Protein AF-A0A850LTI7-F1 (afdb_monomer_lite)

Foldseek 3Di:
DLVVQALEFDDLLCLDPLNQLCQAPQPCCCVPVVDDDPLGNPNDHNVQWDQDPVHIGGSYLEDEDDDDACLVVLVVVLVVLLVVCVVPVRRAYEYEHCQPSVDLVSLVSCLVSRHAEYAHEPAWDDQVLCCVVPVDGCPRSLCRLLSCVVSPHNYAYEYEDFPPRQFLVGLLVSLLSNVVNPLAHAYEYEWDDQDDPRVVGATDALVRQLSSQVSSVVSNRDHYAYEPCVRHQDDPVSVVVNCVRQNSSNYD

pLDDT: mean 96.3, std 2.88, range [80.88, 98.88]

Radius of gyration: 18.27 Å; chains: 1; bounding box: 39×48×45 Å

Sequence (252 aa):
DYEETVTVWEPRERALMILAADLCHHCGRCVLEGRKGDLCPEKLEPEKIVYGPQGWGPARNIVAFTGGDVTCQADFYVEVSEKIKDQCKKMWVLIETNGFGLTPQNLDRFQSAGVDSYWLDIKAYDPKIYKKLCGTSNETVLAAPAGIVDRGFALEVLSLYIPNWVEVEELEKIAKLVAEVDKNIPFTILAFFPMYKMKDERSPNLMEMLKAYSTVKATGLKTIKLGNMGQFVKTNQDLNILLSVVGKEGIG

Structure (mmCIF, N/CA/C/O backbone):
data_AF-A0A850LTI7-F1
#
_entry.id   AF-A0A850LTI7-F1
#
loop_
_atom_site.group_PDB
_atom_site.id
_atom_site.type_symbol
_atom_site.label_atom_id
_atom_site.label_alt_id
_atom_site.label_comp_id
_atom_site.label_asym_id
_atom_site.label_entity_id
_atom_site.label_seq_id
_atom_site.pdbx_PDB_ins_code
_atom_site.Cartn_x
_atom_site.Cartn_y
_atom_site.Cartn_z
_atom_site.occupancy
_atom_site.B_iso_or_equiv
_atom_site.auth_seq_id
_atom_site.auth_comp_id
_atom_site.auth_asym_id
_atom_site.auth_atom_id
_atom_site.pdbx_PDB_model_num
ATOM 1 N N . ASP A 1 1 ? -3.911 -0.955 27.009 1.00 85.00 1 ASP A N 1
ATOM 2 C CA . ASP A 1 1 ? -2.905 0.090 26.712 1.00 85.00 1 ASP A CA 1
ATOM 3 C C . ASP A 1 1 ? -3.130 0.750 25.355 1.00 85.00 1 ASP A C 1
ATOM 5 O O . ASP A 1 1 ? -3.663 1.847 25.342 1.00 85.00 1 ASP A O 1
ATOM 9 N N . TYR A 1 2 ? -2.806 0.128 24.207 1.00 89.62 2 TYR A N 1
ATOM 10 C CA . TYR A 1 2 ? -2.929 0.825 22.906 1.00 89.62 2 TYR A CA 1
ATOM 11 C C . TYR A 1 2 ? -4.349 1.326 22.598 1.00 89.62 2 TYR A C 1
ATOM 13 O O . TYR A 1 2 ? -4.507 2.466 22.170 1.00 89.62 2 TYR A O 1
ATOM 21 N N . GLU A 1 3 ? -5.379 0.517 22.864 1.00 91.75 3 GLU A N 1
ATOM 22 C CA . GLU A 1 3 ? -6.784 0.897 22.652 1.00 91.75 3 GLU A CA 1
ATOM 23 C C . GLU A 1 3 ? -7.156 2.227 23.330 1.00 91.75 3 GLU A C 1
ATOM 25 O O . GLU A 1 3 ? -7.862 3.042 22.744 1.00 91.75 3 GLU A O 1
ATOM 30 N N . GLU A 1 4 ? -6.627 2.485 24.527 1.00 91.94 4 GLU A N 1
ATOM 31 C CA . GLU A 1 4 ? -6.902 3.703 25.300 1.00 91.94 4 GLU A CA 1
ATOM 32 C C . GLU A 1 4 ? -6.267 4.948 24.667 1.00 91.94 4 GLU A C 1
ATOM 34 O O . GLU A 1 4 ? -6.709 6.070 24.906 1.00 91.94 4 GLU A O 1
ATOM 39 N N . THR A 1 5 ? -5.246 4.751 23.830 1.00 91.88 5 THR A N 1
ATOM 40 C CA . THR A 1 5 ? -4.556 5.823 23.104 1.00 91.88 5 THR A CA 1
ATOM 41 C C . THR A 1 5 ? -5.205 6.151 21.759 1.00 91.88 5 THR A C 1
ATOM 43 O O . THR A 1 5 ? -4.830 7.148 21.144 1.00 91.88 5 THR A O 1
ATOM 46 N N . VAL A 1 6 ? -6.171 5.346 21.288 1.00 95.50 6 VAL A N 1
ATOM 47 C CA . VAL A 1 6 ? -6.817 5.526 19.978 1.00 95.50 6 VAL A CA 1
ATOM 48 C C . VAL A 1 6 ? -7.548 6.866 19.922 1.00 95.50 6 VAL A C 1
ATOM 50 O O . VAL A 1 6 ? -8.524 7.112 20.632 1.00 95.50 6 VAL A O 1
ATOM 53 N N . THR A 1 7 ? -7.117 7.731 19.006 1.00 96.31 7 THR A N 1
ATOM 54 C CA . THR A 1 7 ? -7.720 9.048 18.779 1.00 96.31 7 THR A CA 1
ATOM 55 C C . THR A 1 7 ? -8.731 9.041 17.633 1.00 96.31 7 THR A C 1
ATOM 57 O O . THR A 1 7 ? -9.632 9.893 17.614 1.00 96.31 7 THR A O 1
ATOM 60 N N . VAL A 1 8 ? -8.624 8.075 16.710 1.00 96.56 8 VAL A N 1
ATOM 61 C CA . VAL A 1 8 ? -9.480 7.937 15.525 1.00 96.56 8 VAL A CA 1
ATOM 62 C C . VAL A 1 8 ? -9.961 6.495 15.355 1.00 96.56 8 VAL A C 1
ATOM 64 O O . VAL A 1 8 ? -9.164 5.565 15.270 1.00 96.56 8 VAL A O 1
ATOM 67 N N . TRP A 1 9 ? -11.278 6.330 15.238 1.00 96.12 9 TRP A N 1
ATOM 68 C CA . TRP A 1 9 ? -11.924 5.050 14.958 1.00 96.12 9 TRP A CA 1
ATOM 69 C C . TRP A 1 9 ? -12.406 5.019 13.509 1.00 96.12 9 TRP A C 1
ATOM 71 O O . TRP A 1 9 ? -13.204 5.858 13.097 1.00 96.12 9 TRP A O 1
ATOM 81 N N . GLU A 1 10 ? -11.915 4.052 12.749 1.00 96.06 10 GLU A N 1
ATOM 82 C CA . GLU A 1 10 ? -12.217 3.825 11.340 1.00 96.06 10 GLU A CA 1
ATOM 83 C C . GLU A 1 10 ? -13.088 2.574 11.179 1.00 96.06 10 GLU A C 1
ATOM 85 O O . GLU A 1 10 ? -12.974 1.635 11.978 1.00 96.06 10 GLU A O 1
ATOM 90 N N . PRO A 1 11 ? -13.953 2.521 10.153 1.00 96.19 11 PRO A N 1
ATOM 91 C CA . PRO A 1 11 ? -14.616 1.286 9.761 1.00 96.19 11 PRO A CA 1
ATOM 92 C C . PRO A 1 11 ? -13.612 0.303 9.132 1.00 96.19 11 PRO A C 1
ATOM 94 O O . PRO A 1 11 ? -12.522 0.694 8.706 1.00 96.19 11 PRO A O 1
ATOM 97 N N . ARG A 1 12 ? -13.989 -0.977 9.053 1.00 94.94 12 ARG A N 1
ATOM 98 C CA . ARG A 1 12 ? -13.128 -2.068 8.565 1.00 94.94 12 ARG A CA 1
ATOM 99 C C . ARG A 1 12 ? -12.609 -1.818 7.150 1.00 94.94 12 ARG A C 1
ATOM 101 O O . ARG A 1 12 ? -11.444 -2.055 6.863 1.00 94.94 12 ARG A O 1
ATOM 108 N N . GLU A 1 13 ? -13.449 -1.275 6.276 1.00 93.00 13 GLU A N 1
ATOM 109 C CA . GLU A 1 13 ? -13.125 -0.985 4.874 1.00 93.00 13 GLU A CA 1
ATOM 110 C C . GLU A 1 13 ? -12.037 0.092 4.745 1.00 93.00 13 GLU A C 1
ATOM 112 O O . GLU A 1 13 ? -11.405 0.224 3.699 1.00 93.00 13 GLU A O 1
ATOM 117 N N . ARG A 1 14 ? -11.802 0.861 5.817 1.00 94.94 14 ARG A N 1
ATOM 118 C CA . ARG A 1 14 ? -10.752 1.879 5.902 1.00 94.94 14 ARG A CA 1
ATOM 119 C C . ARG A 1 14 ? -9.519 1.416 6.676 1.00 94.94 14 ARG A C 1
ATOM 121 O O . ARG A 1 14 ? -8.612 2.225 6.888 1.00 94.94 14 ARG A O 1
ATOM 128 N N . ALA A 1 15 ? -9.429 0.134 7.038 1.00 96.19 15 ALA A N 1
ATOM 129 C CA . ALA A 1 15 ? -8.256 -0.475 7.666 1.00 96.19 15 ALA A CA 1
ATOM 130 C C . ALA A 1 15 ? -7.073 -0.656 6.687 1.00 96.19 15 ALA A C 1
ATOM 132 O O . ALA A 1 15 ? -6.437 -1.700 6.655 1.00 96.19 15 ALA A O 1
ATOM 133 N N . LEU A 1 16 ? -6.784 0.361 5.876 1.00 96.56 16 LEU A N 1
ATOM 134 C CA . LEU A 1 16 ? -5.737 0.394 4.855 1.00 96.56 16 LEU A CA 1
ATOM 135 C C . LEU A 1 16 ? -4.749 1.528 5.167 1.00 96.56 16 LEU A C 1
ATOM 137 O O . LEU A 1 16 ? -5.135 2.563 5.735 1.00 96.56 16 LEU A O 1
ATOM 141 N N . MET A 1 17 ? -3.484 1.345 4.792 1.00 93.50 17 MET A N 1
ATOM 142 C CA . MET A 1 17 ? -2.425 2.342 4.932 1.00 93.50 17 MET A CA 1
ATOM 143 C C . MET A 1 17 ? -2.702 3.542 4.026 1.00 93.50 17 MET A C 1
ATOM 145 O O . MET A 1 17 ? -2.720 4.675 4.500 1.00 93.50 17 MET A O 1
ATOM 149 N N . ILE A 1 18 ? -3.023 3.318 2.751 1.00 94.50 18 ILE A N 1
ATOM 150 C CA . ILE A 1 18 ? -3.232 4.372 1.748 1.00 94.50 18 ILE A CA 1
ATOM 151 C C . ILE A 1 18 ? -4.309 5.387 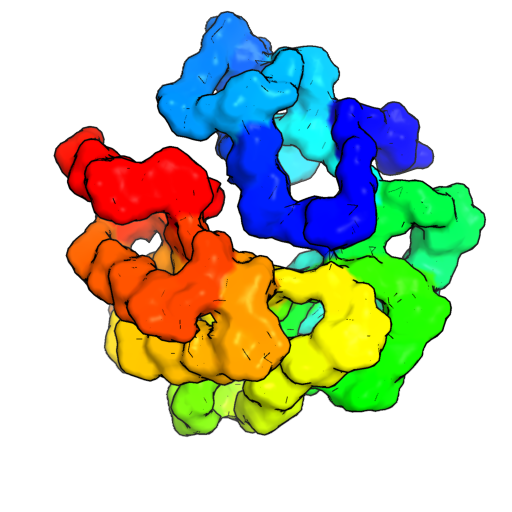2.160 1.00 94.50 18 ILE A C 1
ATOM 153 O O . ILE A 1 18 ? -4.232 6.564 1.803 1.00 94.50 18 ILE A O 1
ATOM 157 N N . LEU A 1 19 ? -5.302 4.950 2.941 1.00 93.25 19 LEU A N 1
ATOM 158 C CA . LEU A 1 19 ? -6.405 5.779 3.432 1.00 93.25 19 LEU A CA 1
ATOM 159 C C . LEU A 1 19 ? -6.055 6.542 4.718 1.00 93.25 19 LEU A C 1
ATOM 161 O O . LEU A 1 19 ? -6.780 7.467 5.086 1.00 93.25 19 LEU A O 1
ATOM 165 N N . ALA A 1 20 ? -4.935 6.220 5.379 1.00 92.31 20 ALA A N 1
ATOM 166 C CA . ALA A 1 20 ? -4.395 7.020 6.482 1.00 92.31 20 ALA A CA 1
ATOM 167 C C . ALA A 1 20 ? -4.044 8.440 6.011 1.00 92.31 20 ALA A C 1
ATOM 169 O O . ALA A 1 20 ? -4.341 9.418 6.702 1.00 92.31 20 ALA A O 1
ATOM 170 N N . ALA A 1 21 ? -3.502 8.550 4.794 1.00 91.62 21 ALA A N 1
ATOM 171 C CA . ALA A 1 21 ? -3.165 9.820 4.161 1.00 91.62 21 ALA A CA 1
ATOM 172 C C . ALA A 1 21 ? -4.397 10.699 3.868 1.00 91.62 21 ALA A C 1
ATOM 174 O O . ALA A 1 21 ? -4.251 11.905 3.700 1.00 91.62 21 ALA A O 1
ATOM 175 N N . ASP A 1 22 ? -5.619 10.147 3.872 1.00 93.38 22 ASP A N 1
ATOM 176 C CA . ASP A 1 22 ? -6.840 10.962 3.781 1.00 93.38 22 ASP A CA 1
ATOM 177 C C . ASP A 1 22 ? -7.066 11.789 5.057 1.00 93.38 22 ASP A C 1
ATOM 179 O O . ASP A 1 22 ? -7.772 12.796 5.027 1.00 93.38 22 ASP A O 1
ATOM 183 N N . LEU A 1 23 ? -6.493 11.358 6.186 1.00 94.62 23 LEU A N 1
ATOM 184 C CA . LEU A 1 23 ? -6.642 12.001 7.489 1.00 94.62 23 LEU A CA 1
ATOM 185 C C . LEU A 1 23 ? -5.453 12.899 7.837 1.00 94.62 23 LEU A C 1
ATOM 187 O O . LEU A 1 23 ? -5.639 14.016 8.324 1.00 94.62 23 LEU A O 1
ATOM 191 N N . CYS A 1 24 ? -4.228 12.406 7.634 1.00 94.56 24 CYS A N 1
ATOM 192 C CA . CYS A 1 24 ? -3.008 13.086 8.052 1.00 94.56 24 CYS A CA 1
ATOM 193 C C . CYS A 1 24 ? -1.797 12.634 7.224 1.00 94.56 24 CYS A C 1
ATOM 195 O O . CYS A 1 24 ? -1.602 11.443 7.026 1.00 94.56 24 CYS A O 1
ATOM 197 N N . HIS A 1 25 ? -0.923 13.570 6.839 1.00 92.75 25 HIS A N 1
ATOM 198 C CA . HIS A 1 25 ? 0.403 13.264 6.267 1.00 92.75 25 HIS A CA 1
ATOM 199 C C . HIS A 1 25 ? 1.536 13.349 7.301 1.00 92.75 25 HIS A C 1
ATOM 201 O O . HIS A 1 25 ? 2.689 13.582 6.952 1.00 92.75 25 HIS A O 1
ATOM 207 N N . HIS A 1 26 ? 1.214 13.235 8.592 1.00 93.69 26 HIS A N 1
ATOM 208 C CA . HIS A 1 26 ? 2.200 13.019 9.655 1.00 93.69 26 HIS A CA 1
ATOM 209 C C . HIS A 1 26 ? 3.283 14.110 9.821 1.00 93.69 26 HIS A C 1
ATOM 211 O O . HIS A 1 26 ? 4.332 13.882 10.417 1.00 93.69 26 HIS A O 1
ATOM 217 N N . CYS A 1 27 ? 3.040 15.337 9.342 1.00 93.56 27 CYS A N 1
ATOM 218 C CA . CYS A 1 27 ? 4.056 16.398 9.357 1.00 93.56 27 CYS A CA 1
ATOM 219 C C . CYS A 1 27 ? 4.280 17.054 10.731 1.00 93.56 27 CYS A C 1
ATOM 221 O O . CYS A 1 27 ? 5.228 17.818 10.890 1.00 93.56 27 CYS A O 1
ATOM 223 N N . GLY A 1 28 ? 3.383 16.841 11.701 1.00 95.44 28 GLY A N 1
ATOM 224 C CA . GLY A 1 28 ? 3.480 17.392 13.061 1.00 95.44 28 GLY A CA 1
ATOM 225 C C . GLY A 1 28 ? 3.316 18.913 13.197 1.00 95.44 28 GLY A C 1
ATOM 226 O O . GLY A 1 28 ? 3.187 19.402 14.315 1.00 95.44 28 GLY A O 1
ATOM 227 N N . ARG A 1 29 ? 3.261 19.678 12.095 1.00 96.50 29 ARG A N 1
ATOM 228 C CA . ARG A 1 29 ? 3.230 21.155 12.127 1.00 96.50 29 ARG A CA 1
ATOM 229 C C . ARG A 1 29 ? 2.066 21.740 12.927 1.00 96.50 29 ARG A C 1
ATOM 231 O O . ARG A 1 29 ? 2.235 22.766 13.574 1.00 96.50 29 ARG A O 1
ATOM 238 N N . CYS A 1 30 ? 0.905 21.086 12.925 1.00 96.25 30 CYS A N 1
ATOM 239 C CA . CYS A 1 30 ? -0.248 21.572 13.686 1.00 96.25 30 CYS A CA 1
ATOM 240 C C . CYS A 1 30 ? -0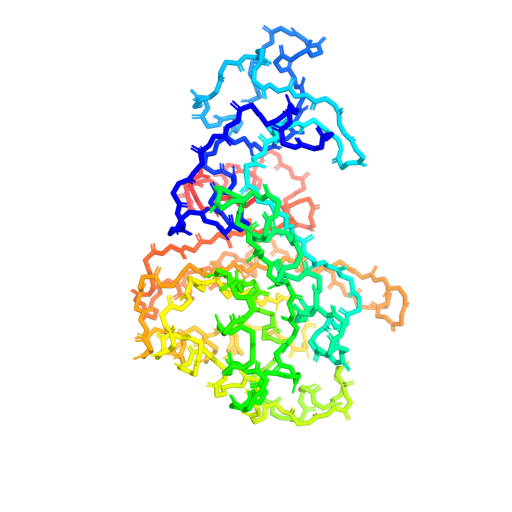.002 21.542 15.200 1.00 96.25 30 CYS A C 1
ATOM 242 O O . CYS A 1 30 ? -0.463 22.439 15.896 1.00 96.25 30 CYS A O 1
ATOM 244 N N . VAL A 1 31 ? 0.775 20.569 15.683 1.00 96.50 31 VAL A N 1
ATOM 245 C CA . VAL A 1 31 ? 1.139 20.431 17.097 1.00 96.50 31 VAL A CA 1
ATOM 246 C C . VAL A 1 31 ? 2.361 21.283 17.437 1.00 96.50 31 VAL A C 1
ATOM 248 O O . VAL A 1 31 ? 2.371 21.970 18.450 1.00 96.50 31 VAL A O 1
ATOM 251 N N . LEU A 1 32 ? 3.392 21.260 16.586 1.00 96.38 32 LEU A N 1
ATOM 252 C CA . LEU A 1 32 ? 4.674 21.919 16.862 1.00 96.38 32 LEU A CA 1
ATOM 253 C C . LEU A 1 32 ? 4.671 23.426 16.577 1.00 96.38 32 LEU A C 1
ATOM 255 O O . LEU A 1 32 ? 5.348 24.185 17.262 1.00 96.38 32 LEU A O 1
ATOM 259 N N . GLU A 1 33 ? 3.949 23.854 15.544 1.00 96.56 33 GLU A N 1
ATOM 260 C CA . GLU A 1 33 ? 3.987 25.225 15.018 1.00 96.56 33 GLU A CA 1
ATOM 261 C C . GLU A 1 33 ? 2.620 25.926 15.100 1.00 96.56 33 GLU A C 1
ATOM 263 O O . GLU A 1 33 ? 2.504 27.087 14.713 1.00 96.56 33 GLU A O 1
ATOM 268 N N . GLY A 1 34 ? 1.565 25.232 15.544 1.00 95.81 34 GLY A N 1
ATOM 269 C CA . GLY A 1 34 ? 0.204 25.778 15.586 1.00 95.81 34 GLY A CA 1
ATOM 270 C C . GLY A 1 34 ? -0.407 26.052 14.205 1.00 95.81 34 GLY A C 1
ATOM 271 O O . GLY A 1 34 ? -1.382 26.795 14.103 1.00 95.81 34 GLY A O 1
ATOM 272 N N . ARG A 1 35 ? 0.150 25.478 13.126 1.00 95.88 35 ARG A N 1
ATOM 273 C CA . ARG A 1 35 ? -0.348 25.655 11.749 1.00 95.88 35 ARG A CA 1
ATOM 274 C C . ARG A 1 35 ? -0.389 24.346 10.968 1.00 95.88 35 ARG A C 1
ATOM 276 O O . ARG A 1 35 ? 0.441 23.461 11.159 1.00 95.88 35 ARG A O 1
ATOM 283 N N . LYS A 1 36 ? -1.331 24.221 10.035 1.00 94.38 36 LYS A N 1
ATOM 284 C CA . LYS A 1 36 ? -1.420 23.055 9.143 1.00 94.38 36 LYS A CA 1
ATOM 285 C C . LYS A 1 36 ? -0.331 23.128 8.060 1.00 94.38 36 LYS A C 1
ATOM 287 O O . LYS A 1 36 ? 0.082 24.210 7.647 1.00 94.38 36 LYS A O 1
ATOM 292 N N . GLY A 1 37 ? 0.189 21.971 7.647 1.00 92.50 37 GLY A N 1
ATOM 293 C CA . GLY A 1 37 ? 1.132 21.884 6.525 1.00 92.50 37 GLY A CA 1
ATOM 294 C C . GLY A 1 37 ? 0.434 22.072 5.176 1.00 92.50 37 GLY A C 1
ATOM 295 O O . GLY A 1 37 ? -0.764 21.845 5.072 1.00 92.50 37 GLY A O 1
ATOM 296 N N . ASP A 1 38 ? 1.188 22.409 4.131 1.00 90.88 38 ASP A N 1
ATOM 297 C CA . ASP A 1 38 ? 0.632 22.801 2.819 1.00 90.88 38 ASP A CA 1
ATOM 298 C C . ASP A 1 38 ? -0.153 21.672 2.112 1.00 90.88 38 ASP A C 1
ATOM 300 O O . ASP A 1 38 ? -1.081 21.908 1.327 1.00 90.88 38 ASP A O 1
ATOM 304 N N . LEU A 1 39 ? 0.210 20.425 2.425 1.00 91.62 39 LEU A N 1
ATOM 305 C CA . LEU A 1 39 ? -0.460 19.215 1.948 1.00 91.62 39 LEU A CA 1
ATOM 306 C C . LEU A 1 39 ? -1.459 18.638 2.957 1.00 91.62 39 LEU A C 1
ATOM 308 O O . LEU A 1 39 ? -2.066 17.622 2.664 1.00 91.62 39 LEU A O 1
ATOM 312 N N . CYS A 1 40 ? -1.642 19.244 4.136 1.00 94.00 40 CYS A N 1
ATOM 313 C CA . CYS A 1 40 ? -2.528 18.700 5.166 1.00 94.00 40 CYS A CA 1
ATOM 314 C C . CYS A 1 40 ? -3.941 18.439 4.602 1.00 94.00 40 CYS A C 1
ATOM 316 O O . CYS A 1 40 ? -4.506 19.344 3.990 1.00 94.00 40 CYS A O 1
ATOM 318 N N . PRO A 1 41 ? -4.549 17.261 4.848 1.00 93.94 41 PRO A N 1
ATOM 319 C CA . PRO A 1 41 ? -5.920 16.976 4.406 1.00 93.94 41 PRO A CA 1
ATOM 320 C C . PRO A 1 41 ? -6.992 17.768 5.167 1.00 93.94 41 PRO A C 1
ATOM 322 O O . PRO A 1 41 ? -8.168 17.741 4.806 1.00 93.94 41 PRO A O 1
ATOM 325 N N . GLU A 1 42 ? -6.589 18.421 6.261 1.00 94.50 42 GLU A N 1
ATOM 326 C CA . GLU A 1 42 ? -7.431 19.230 7.144 1.00 94.50 42 GLU A CA 1
ATOM 327 C C . GLU A 1 42 ? -8.633 18.480 7.740 1.00 94.50 42 GLU A C 1
ATOM 329 O O . GLU A 1 42 ? -9.632 19.099 8.094 1.00 94.50 42 GLU A O 1
ATOM 334 N N . LYS A 1 43 ? -8.537 17.151 7.880 1.00 95.81 43 LYS A N 1
ATOM 335 C CA . LYS A 1 43 ? -9.620 16.301 8.406 1.00 95.81 43 LYS A CA 1
ATOM 336 C C . LYS A 1 43 ? -9.624 16.127 9.918 1.00 95.81 43 LYS A C 1
ATOM 338 O O . LYS A 1 43 ? -10.635 15.702 10.467 1.00 95.81 43 LYS A O 1
ATOM 343 N N . LEU A 1 44 ? -8.499 16.395 10.571 1.00 96.12 44 LEU A N 1
ATOM 344 C CA . LEU A 1 44 ? -8.318 16.177 11.999 1.00 96.12 44 LEU A CA 1
ATOM 345 C C . LEU A 1 44 ? -7.947 17.478 12.703 1.00 96.12 44 LEU A C 1
ATOM 347 O O . LEU A 1 44 ? -7.169 18.280 12.177 1.00 96.12 44 LEU A O 1
ATOM 351 N N . GLU A 1 45 ? -8.475 17.630 13.913 1.00 95.19 45 GLU A N 1
ATOM 352 C CA . GLU A 1 45 ? -8.044 18.663 14.851 1.00 95.19 45 GLU A CA 1
ATOM 353 C C . GLU A 1 45 ? -6.702 18.281 15.504 1.00 95.19 45 GLU A C 1
ATOM 355 O O . GLU A 1 45 ? -6.414 17.082 15.639 1.00 95.19 45 GLU A O 1
ATOM 360 N N . PRO A 1 46 ? -5.862 19.257 15.906 1.00 95.38 46 PRO A N 1
ATOM 361 C CA . PRO A 1 46 ? -4.535 18.993 16.470 1.00 95.38 46 PRO A CA 1
ATOM 362 C C . PRO A 1 46 ? -4.539 18.043 17.676 1.00 95.38 46 PRO A C 1
ATOM 364 O O . PRO A 1 46 ? -3.609 17.258 17.829 1.00 95.38 46 PRO A O 1
ATOM 367 N N . GLU A 1 47 ? -5.597 18.034 18.490 1.00 95.06 47 GLU A N 1
ATOM 368 C CA . GLU A 1 47 ? -5.739 17.171 19.674 1.00 95.06 47 GLU A CA 1
ATOM 369 C C . GLU A 1 47 ? -5.862 15.684 19.316 1.00 95.06 47 GLU A C 1
ATOM 371 O O . GLU A 1 47 ? -5.669 14.812 20.162 1.00 95.06 47 GLU A O 1
ATOM 376 N N . LYS A 1 48 ? -6.192 15.368 18.058 1.00 96.38 48 LYS A N 1
ATOM 377 C CA . LYS A 1 48 ? -6.201 13.990 17.553 1.00 96.38 48 LYS A CA 1
ATOM 378 C C . LYS A 1 48 ? -4.806 13.488 17.194 1.00 96.38 48 LYS A C 1
ATOM 380 O O . LYS A 1 48 ? -4.665 12.292 16.945 1.00 96.38 48 LYS A O 1
ATOM 385 N N . ILE A 1 49 ? -3.807 14.366 17.144 1.00 96.56 49 ILE A N 1
ATOM 386 C CA . ILE A 1 49 ? -2.445 14.058 16.717 1.00 96.56 49 ILE A CA 1
ATOM 387 C C . ILE A 1 49 ? -1.572 13.803 17.947 1.00 96.56 49 ILE A C 1
ATOM 389 O O . ILE A 1 49 ? -1.389 14.672 18.793 1.00 96.56 49 ILE A O 1
ATOM 393 N N . VAL A 1 50 ? -0.999 12.607 18.022 1.00 94.88 50 VAL A N 1
ATOM 394 C CA . VAL A 1 50 ? -0.112 12.168 19.102 1.00 94.88 50 VAL A CA 1
ATOM 395 C C . VAL A 1 50 ? 1.296 11.921 18.566 1.00 94.88 50 VAL A C 1
ATOM 397 O O . VAL A 1 50 ? 1.489 11.714 17.365 1.00 94.88 50 VAL A O 1
ATOM 400 N N . TYR A 1 51 ? 2.289 11.954 19.455 1.00 94.00 51 TYR A N 1
ATOM 401 C CA . TYR A 1 51 ? 3.647 11.518 19.137 1.00 94.00 51 TYR A CA 1
ATOM 402 C C . TYR A 1 51 ? 3.806 10.043 19.494 1.00 94.00 51 TYR A C 1
ATOM 404 O O . TYR A 1 51 ? 3.552 9.648 20.632 1.00 94.00 51 TYR A O 1
ATOM 412 N N . GLY A 1 52 ? 4.241 9.237 18.532 1.00 88.69 52 GLY A N 1
ATOM 413 C CA . GLY A 1 52 ? 4.523 7.821 18.726 1.00 88.69 52 GLY A CA 1
ATOM 414 C C . GLY A 1 52 ? 5.868 7.405 18.130 1.00 88.69 52 GLY A C 1
ATOM 415 O O . GLY A 1 52 ? 6.613 8.241 17.614 1.00 88.69 52 GLY A O 1
ATOM 416 N N . PRO A 1 53 ? 6.182 6.098 18.142 1.00 85.38 53 PRO A N 1
ATOM 417 C CA . PRO A 1 53 ? 7.443 5.571 17.612 1.00 85.38 53 PRO A CA 1
ATOM 418 C C . PRO A 1 53 ? 7.701 5.909 16.135 1.00 85.38 53 PRO A C 1
ATOM 420 O O . PRO A 1 53 ? 8.851 5.977 15.716 1.00 85.38 53 PRO A O 1
ATOM 423 N N . GLN A 1 54 ? 6.638 6.125 15.354 1.00 80.88 54 GLN A N 1
ATOM 424 C CA . GLN A 1 54 ? 6.704 6.462 13.926 1.00 80.88 54 GLN A CA 1
ATOM 425 C C . GLN A 1 54 ? 6.571 7.974 13.649 1.00 80.88 54 GLN A C 1
ATOM 427 O O . GLN A 1 54 ? 6.481 8.384 12.495 1.00 80.88 54 GLN A O 1
ATOM 432 N N . GLY A 1 55 ? 6.565 8.815 14.690 1.00 92.06 55 GLY A N 1
ATOM 433 C CA . GLY A 1 55 ? 6.418 10.267 14.581 1.00 92.06 55 GLY A CA 1
ATOM 434 C C . GLY A 1 55 ? 5.016 10.767 14.935 1.00 92.06 55 GLY A C 1
ATOM 435 O O . GLY A 1 55 ? 4.324 10.182 15.768 1.00 92.06 55 GLY A O 1
ATOM 436 N N . TRP A 1 56 ? 4.617 11.892 14.337 1.00 95.25 56 TRP A N 1
ATOM 437 C CA . TRP A 1 56 ? 3.344 12.561 14.617 1.00 95.25 56 TRP A CA 1
ATOM 438 C C . TRP A 1 56 ? 2.206 11.980 13.786 1.00 95.25 56 TRP A C 1
ATOM 440 O O . TRP A 1 56 ? 2.346 11.830 12.579 1.00 95.25 56 TRP A O 1
ATOM 450 N N . GLY A 1 57 ? 1.045 11.729 14.380 1.00 95.56 57 GLY A N 1
ATOM 451 C CA . GLY A 1 57 ? -0.145 11.309 13.638 1.00 95.56 57 GLY A CA 1
ATOM 452 C C . GLY A 1 57 ? -1.305 10.924 14.544 1.00 95.56 57 GLY A C 1
ATOM 453 O O . GLY A 1 57 ? -1.142 10.905 15.762 1.00 95.56 57 GLY A O 1
ATOM 454 N N . PRO A 1 58 ? -2.483 10.611 13.985 1.00 95.25 58 PRO A N 1
ATOM 455 C CA . PRO A 1 58 ? -3.535 9.982 14.767 1.00 95.25 58 PRO A CA 1
ATOM 456 C C . PRO A 1 58 ? -3.140 8.564 15.183 1.00 95.25 58 PRO A C 1
ATOM 458 O O . PRO A 1 58 ? -2.534 7.826 14.406 1.00 95.25 58 PRO A O 1
ATOM 461 N N . ALA A 1 59 ? -3.563 8.152 16.376 1.00 94.31 59 ALA A N 1
ATOM 462 C CA . ALA A 1 59 ? -3.601 6.744 16.743 1.00 94.31 59 ALA A CA 1
ATOM 463 C C . ALA A 1 59 ? -4.925 6.161 16.228 1.00 94.31 59 ALA A C 1
ATOM 465 O O . ALA A 1 59 ? -6.000 6.520 16.714 1.00 94.31 59 ALA A O 1
ATOM 466 N N . ARG A 1 60 ? -4.852 5.321 15.193 1.00 95.31 60 ARG A N 1
ATOM 467 C CA . ARG A 1 60 ? -6.023 4.675 14.580 1.00 95.31 60 ARG A CA 1
ATOM 468 C C . ARG A 1 60 ? -6.313 3.348 15.285 1.00 95.31 60 ARG A C 1
ATOM 470 O O . ARG A 1 60 ? -5.405 2.726 15.820 1.00 95.31 60 ARG A O 1
ATOM 477 N N . ASN A 1 61 ? -7.547 2.863 15.231 1.00 96.62 61 ASN A N 1
ATOM 478 C CA . ASN A 1 61 ? -7.918 1.516 15.690 1.00 96.62 61 ASN A CA 1
ATOM 479 C C . ASN A 1 61 ? -7.439 0.401 14.734 1.00 96.62 61 ASN A C 1
ATOM 481 O O . ASN A 1 61 ? -8.218 -0.469 14.347 1.00 96.62 61 ASN A O 1
ATOM 485 N N . ILE A 1 62 ? -6.174 0.444 14.314 1.00 96.44 62 ILE A N 1
ATOM 486 C CA . ILE A 1 62 ? -5.571 -0.516 13.389 1.00 96.44 62 ILE A CA 1
ATOM 487 C C . ILE A 1 62 ? -4.199 -0.911 13.934 1.00 96.44 62 ILE A C 1
ATOM 489 O O . ILE A 1 62 ? -3.327 -0.060 14.106 1.00 96.44 62 ILE A O 1
ATOM 493 N N . VAL A 1 63 ? -3.993 -2.204 14.159 1.00 95.81 63 VAL A N 1
ATOM 494 C CA . VAL A 1 63 ? -2.682 -2.793 14.438 1.00 95.81 63 VAL A CA 1
ATOM 495 C C . VAL A 1 63 ? -2.141 -3.349 13.128 1.00 95.81 63 VAL A C 1
ATOM 497 O O . VAL A 1 63 ? -2.703 -4.288 12.567 1.00 95.81 63 VAL A O 1
ATOM 500 N N . ALA A 1 64 ? -1.065 -2.744 12.631 1.00 95.81 64 ALA A N 1
ATOM 501 C CA . ALA A 1 64 ? -0.404 -3.171 11.406 1.00 95.81 64 ALA A CA 1
ATOM 502 C C . ALA A 1 64 ? 0.851 -3.993 11.724 1.00 95.81 64 ALA A C 1
ATOM 504 O O . ALA A 1 64 ? 1.707 -3.548 12.491 1.00 95.81 64 ALA A O 1
ATOM 505 N N . PHE A 1 65 ? 0.974 -5.165 11.106 1.00 96.81 65 PHE A N 1
ATOM 506 C CA . PHE A 1 65 ? 2.187 -5.977 11.147 1.00 96.81 65 PHE A CA 1
ATOM 507 C C . PHE A 1 65 ? 3.008 -5.752 9.881 1.00 96.81 65 PHE A C 1
ATOM 509 O O . PHE A 1 65 ? 2.524 -5.994 8.777 1.00 96.81 65 PHE A O 1
ATOM 516 N N . THR A 1 66 ? 4.243 -5.290 10.070 1.00 93.25 66 THR A N 1
ATOM 517 C CA . THR A 1 66 ? 5.193 -4.928 9.010 1.00 93.25 66 THR A CA 1
ATOM 518 C C . THR A 1 66 ? 6.581 -5.494 9.315 1.00 93.25 66 THR A C 1
ATOM 520 O O . THR A 1 66 ? 6.885 -5.856 10.456 1.00 93.25 66 THR A O 1
ATOM 523 N N . GLY A 1 67 ? 7.446 -5.541 8.299 1.00 84.88 67 GLY A N 1
ATOM 524 C CA . GLY A 1 67 ? 8.834 -5.999 8.422 1.00 84.88 67 GLY A CA 1
ATOM 525 C C . GLY A 1 67 ? 9.044 -7.474 8.065 1.00 84.88 67 GLY A C 1
ATOM 526 O O . GLY A 1 67 ? 8.216 -8.334 8.353 1.00 84.88 67 GLY A O 1
ATOM 527 N N . GLY A 1 68 ? 10.175 -7.776 7.412 1.00 86.38 68 GLY A N 1
ATOM 528 C CA . GLY A 1 68 ? 10.354 -9.078 6.755 1.00 86.38 68 GLY A CA 1
ATOM 529 C C . GLY A 1 68 ? 9.171 -9.401 5.832 1.00 86.38 68 GLY A C 1
ATOM 530 O O . GLY A 1 68 ? 8.504 -8.492 5.351 1.00 86.38 68 GLY A O 1
ATOM 531 N N . ASP A 1 69 ? 8.892 -10.685 5.597 1.00 92.44 69 ASP A N 1
ATOM 532 C CA . ASP A 1 69 ? 7.534 -11.074 5.208 1.00 92.44 69 ASP A CA 1
ATOM 533 C C . ASP A 1 69 ? 6.876 -11.833 6.355 1.00 92.44 69 ASP A C 1
ATOM 535 O O . ASP A 1 69 ? 7.251 -12.967 6.669 1.00 92.44 69 ASP A O 1
ATOM 539 N N . VAL A 1 70 ? 5.892 -11.185 6.972 1.00 93.06 70 VAL A N 1
ATOM 540 C CA . VAL A 1 70 ? 5.172 -11.688 8.143 1.00 93.06 70 VAL A CA 1
ATOM 541 C C . VAL A 1 70 ? 4.378 -12.960 7.835 1.00 93.06 70 VAL A C 1
ATOM 543 O O . VAL A 1 70 ? 4.266 -13.852 8.674 1.00 93.06 70 VAL A O 1
ATOM 546 N N . THR A 1 71 ? 3.896 -13.124 6.601 1.00 94.44 71 THR A N 1
ATOM 547 C CA . THR A 1 71 ? 3.069 -14.278 6.212 1.00 94.44 71 THR A CA 1
ATOM 548 C C . THR A 1 71 ? 3.872 -15.572 6.100 1.00 94.44 71 THR A C 1
ATOM 550 O O . THR A 1 71 ? 3.297 -16.659 6.140 1.00 94.44 71 THR A O 1
ATOM 553 N N . CYS A 1 72 ? 5.207 -15.487 6.066 1.00 92.88 72 CYS A N 1
ATOM 554 C CA . CYS A 1 72 ? 6.093 -16.645 6.199 1.00 92.88 72 CYS A CA 1
ATOM 555 C C . CYS A 1 72 ? 6.102 -17.247 7.619 1.00 92.88 72 CYS A C 1
ATOM 557 O O . CYS A 1 72 ? 6.658 -18.325 7.814 1.00 92.88 72 CYS A O 1
ATOM 559 N N . GLN A 1 73 ? 5.508 -16.570 8.607 1.00 95.81 73 GLN A N 1
ATOM 560 C CA . GLN A 1 73 ? 5.319 -17.041 9.985 1.00 95.81 73 GLN A CA 1
ATOM 561 C C . GLN A 1 73 ? 3.823 -17.064 10.339 1.00 95.81 73 GLN A C 1
ATOM 563 O O . GLN A 1 73 ? 3.406 -16.552 11.377 1.00 95.81 73 GLN A O 1
ATOM 568 N N . ALA A 1 74 ? 2.999 -17.634 9.452 1.00 96.44 74 ALA A N 1
ATOM 569 C CA . ALA A 1 74 ? 1.539 -17.599 9.562 1.00 96.44 74 ALA A CA 1
ATOM 570 C C . ALA A 1 74 ? 1.003 -18.044 10.934 1.00 96.44 74 ALA A C 1
ATOM 572 O O . ALA A 1 74 ? 0.111 -17.387 11.459 1.00 96.44 74 ALA A O 1
ATOM 573 N N . ASP A 1 75 ? 1.569 -19.092 11.541 1.00 97.75 75 ASP A N 1
ATOM 574 C CA . ASP A 1 75 ? 1.137 -19.604 12.852 1.00 97.75 75 ASP A CA 1
ATOM 575 C C . ASP A 1 75 ? 1.168 -18.522 13.940 1.00 97.75 75 ASP A C 1
ATOM 577 O O . ASP A 1 75 ? 0.198 -18.352 14.675 1.00 97.75 75 ASP A O 1
ATOM 581 N N . PHE A 1 76 ? 2.253 -17.745 13.988 1.00 97.56 76 PHE A N 1
ATOM 582 C CA . PHE A 1 76 ? 2.416 -16.665 14.955 1.00 97.56 76 PHE A CA 1
ATOM 583 C C . PHE A 1 76 ? 1.382 -15.557 14.735 1.00 97.56 76 PHE A C 1
ATOM 585 O O . PHE A 1 76 ? 0.714 -15.132 15.674 1.00 97.56 76 PHE A O 1
ATOM 592 N N . TYR A 1 77 ? 1.217 -15.096 13.493 1.00 97.81 77 TYR A N 1
ATOM 593 C CA . TYR A 1 77 ? 0.307 -13.984 13.202 1.00 97.81 77 TYR A CA 1
ATOM 594 C C . TYR A 1 77 ? -1.171 -14.382 13.269 1.00 97.81 77 TYR A C 1
ATOM 596 O O . TYR A 1 77 ? -2.003 -13.528 13.569 1.00 97.81 77 TYR A O 1
ATOM 604 N N . VAL A 1 78 ? -1.503 -15.660 13.065 1.00 98.50 78 VAL A N 1
ATOM 605 C CA . VAL A 1 78 ? -2.830 -16.222 13.365 1.00 98.50 78 VAL A CA 1
ATOM 606 C C . VAL A 1 78 ? -3.117 -16.103 14.861 1.00 98.50 78 VAL A C 1
ATOM 608 O O . VAL A 1 78 ? -4.068 -15.424 15.236 1.00 98.50 78 VAL A O 1
ATOM 611 N N . GLU A 1 79 ? -2.249 -16.657 15.714 1.00 98.50 79 GLU A N 1
ATOM 612 C CA . GLU A 1 79 ? -2.446 -16.624 17.169 1.00 98.50 79 GLU A CA 1
ATOM 613 C C . GLU A 1 79 ? -2.497 -15.181 17.709 1.00 98.50 79 GLU A C 1
ATOM 615 O O . GLU A 1 79 ? -3.304 -14.850 18.581 1.00 98.50 79 GLU A O 1
ATOM 620 N N . VAL A 1 80 ? -1.646 -14.292 17.194 1.00 97.62 80 VAL A N 1
ATOM 621 C CA . VAL A 1 80 ? -1.645 -12.882 17.604 1.00 97.62 80 VAL A CA 1
ATOM 622 C C . VAL A 1 80 ? -2.938 -12.178 17.190 1.00 97.62 80 VAL A C 1
ATOM 624 O O . VAL A 1 80 ? -3.486 -11.413 17.985 1.00 97.62 80 VAL A O 1
ATOM 627 N N . SER A 1 81 ? -3.446 -12.437 15.982 1.00 98.06 81 SER A N 1
ATOM 628 C CA . SER A 1 81 ? -4.697 -11.832 15.506 1.00 98.06 81 SER A CA 1
ATOM 629 C C . SER A 1 81 ? -5.884 -12.268 16.364 1.00 98.06 81 SER A C 1
ATOM 631 O O . SER A 1 81 ? -6.650 -11.412 16.808 1.00 98.06 81 SER A O 1
ATOM 633 N N . GLU A 1 82 ? -5.971 -13.559 16.702 1.00 98.38 82 GLU A N 1
ATOM 634 C CA . GLU A 1 82 ? -6.999 -14.097 17.604 1.00 98.38 82 GLU A CA 1
ATOM 635 C C . GLU A 1 82 ? -6.966 -13.386 18.961 1.00 98.38 82 GLU A C 1
ATOM 637 O O . GLU A 1 82 ? -7.979 -12.849 19.411 1.00 98.38 82 GLU A O 1
ATOM 642 N N . LYS A 1 83 ? -5.779 -13.269 19.573 1.00 97.94 83 LYS A N 1
ATOM 643 C CA . LYS A 1 83 ? -5.629 -12.570 20.859 1.00 97.94 83 LYS A CA 1
ATOM 644 C C . LYS A 1 83 ? -6.023 -11.098 20.776 1.00 97.94 83 LYS A C 1
ATOM 646 O O . LYS A 1 83 ? -6.626 -10.586 21.716 1.00 97.94 83 LYS A O 1
ATOM 651 N N . ILE A 1 84 ? -5.705 -10.399 19.683 1.00 97.25 84 ILE A N 1
ATOM 652 C CA . ILE A 1 84 ? -6.135 -9.004 19.496 1.00 97.25 84 ILE A CA 1
ATOM 653 C C . ILE A 1 84 ? -7.663 -8.924 19.465 1.00 97.25 84 ILE A C 1
ATOM 655 O O . ILE A 1 84 ? -8.242 -8.072 20.142 1.00 97.25 84 ILE A O 1
ATOM 659 N N . LYS A 1 85 ? -8.323 -9.818 18.722 1.00 96.69 85 LYS A N 1
ATOM 660 C CA . LYS A 1 85 ? -9.786 -9.835 18.593 1.00 96.69 85 LYS A CA 1
ATOM 661 C C . LYS A 1 85 ? -10.504 -10.239 19.876 1.00 96.69 85 LYS A C 1
ATOM 663 O O . LYS A 1 85 ? -11.568 -9.682 20.156 1.00 96.69 85 LYS A O 1
ATOM 668 N N . ASP A 1 86 ? -9.913 -11.134 20.661 1.00 96.44 86 ASP A N 1
ATOM 669 C CA . ASP A 1 86 ? -10.412 -11.514 21.984 1.00 96.44 86 ASP A CA 1
ATOM 670 C C . ASP A 1 86 ? -10.375 -10.341 22.969 1.00 96.44 86 ASP A C 1
ATOM 672 O O . ASP A 1 86 ? -11.294 -10.183 23.774 1.00 96.44 86 ASP A O 1
ATOM 676 N N . GLN A 1 87 ? -9.342 -9.495 22.890 1.00 95.06 87 GLN A N 1
ATOM 677 C CA . GLN A 1 87 ? -9.212 -8.312 23.746 1.00 95.06 87 GLN A CA 1
ATOM 678 C C . GLN A 1 87 ? -10.091 -7.147 23.268 1.00 95.06 87 GLN A C 1
ATOM 680 O O . GLN A 1 87 ? -10.799 -6.545 24.072 1.00 95.06 87 GLN A O 1
ATOM 685 N N . CYS A 1 88 ? -10.083 -6.828 21.968 1.00 93.62 88 CYS A N 1
ATOM 686 C CA . CYS A 1 88 ? -10.852 -5.715 21.414 1.00 93.62 88 CYS A CA 1
ATOM 687 C C . CYS A 1 88 ? -11.374 -6.008 20.001 1.00 93.62 88 CYS A C 1
ATOM 689 O O . CYS A 1 88 ? -10.667 -5.903 18.998 1.00 93.62 88 CYS A O 1
ATOM 691 N N . LYS A 1 89 ? -12.687 -6.246 19.896 1.00 90.12 89 LYS A N 1
ATOM 692 C CA . LYS A 1 89 ? -13.367 -6.497 18.610 1.00 90.12 89 LYS A CA 1
ATOM 693 C C . LYS A 1 89 ? -13.376 -5.304 17.652 1.00 90.12 89 LYS A C 1
ATOM 695 O O . LYS A 1 89 ? -13.661 -5.482 16.473 1.00 90.12 89 LYS A O 1
ATOM 700 N N . LYS A 1 90 ? -13.123 -4.092 18.153 1.00 94.19 90 LYS A N 1
ATOM 701 C CA . LYS A 1 90 ? -13.106 -2.859 17.351 1.00 94.19 90 LYS A CA 1
ATOM 702 C C . LYS A 1 90 ? -11.713 -2.518 16.810 1.00 94.19 90 LYS A C 1
ATOM 704 O O . LYS A 1 90 ? -11.582 -1.532 16.087 1.00 94.19 90 LYS A O 1
ATOM 709 N N . MET A 1 91 ? -10.690 -3.291 17.178 1.00 97.19 91 MET A N 1
ATOM 710 C CA . MET A 1 91 ? -9.345 -3.152 16.638 1.00 97.19 91 MET A CA 1
ATOM 711 C C . MET A 1 91 ? -9.242 -3.926 15.328 1.00 97.19 91 MET A C 1
ATOM 713 O O . MET A 1 91 ? -9.591 -5.108 15.283 1.00 97.19 91 MET A O 1
ATOM 717 N N . TRP A 1 92 ? -8.764 -3.278 14.272 1.00 98.25 92 TRP A N 1
ATOM 718 C CA . TRP A 1 92 ? -8.516 -3.927 12.989 1.00 98.25 92 TRP A CA 1
ATOM 719 C C . TRP A 1 92 ? -7.083 -4.436 12.894 1.00 98.25 92 TRP A C 1
ATOM 721 O O . TRP A 1 92 ? -6.166 -3.808 13.418 1.00 98.25 92 TRP A O 1
ATOM 731 N N . VAL A 1 93 ? -6.889 -5.566 12.224 1.00 98.38 93 VAL A N 1
ATOM 732 C CA . VAL A 1 93 ? -5.576 -6.162 11.979 1.00 98.38 93 VAL A CA 1
ATOM 733 C C . VAL A 1 93 ? -5.243 -6.042 10.496 1.00 98.38 93 VAL A C 1
ATOM 735 O O . VAL A 1 93 ? -5.934 -6.615 9.652 1.00 98.38 93 VAL A O 1
ATOM 738 N N . LEU A 1 94 ? -4.169 -5.306 10.208 1.00 98.44 94 LEU A N 1
ATOM 739 C CA . LEU A 1 94 ? -3.607 -5.116 8.873 1.00 98.44 94 LEU A CA 1
ATOM 740 C C . LEU A 1 94 ? -2.297 -5.900 8.753 1.00 98.44 94 LEU A C 1
ATOM 742 O O . LEU A 1 94 ? -1.413 -5.779 9.603 1.00 98.44 94 LEU A O 1
ATOM 746 N N . ILE A 1 95 ? -2.147 -6.667 7.676 1.00 98.44 95 ILE A N 1
ATOM 747 C CA . ILE A 1 95 ? -0.906 -7.374 7.348 1.00 98.44 95 ILE A CA 1
ATOM 748 C C . ILE A 1 95 ? -0.249 -6.732 6.121 1.00 98.44 95 ILE A C 1
ATOM 750 O O . ILE A 1 95 ? -0.818 -6.753 5.032 1.00 98.44 95 ILE A O 1
ATOM 754 N N . GLU A 1 96 ? 0.967 -6.206 6.280 1.00 98.06 96 GLU A N 1
ATOM 755 C CA . GLU A 1 96 ? 1.843 -5.868 5.153 1.00 98.06 96 GLU A CA 1
ATOM 756 C C . GLU A 1 96 ? 2.637 -7.108 4.730 1.00 98.06 96 GLU A C 1
ATOM 758 O O . GLU A 1 96 ? 3.244 -7.791 5.556 1.00 98.06 96 GLU A O 1
ATOM 763 N N . THR A 1 97 ? 2.638 -7.427 3.437 1.00 97.69 97 THR A N 1
ATOM 764 C CA . THR A 1 97 ? 3.282 -8.643 2.925 1.00 97.69 97 THR A CA 1
ATOM 765 C C . THR A 1 97 ? 3.654 -8.512 1.454 1.00 97.69 97 THR A C 1
ATOM 767 O O . THR A 1 97 ? 2.997 -7.804 0.699 1.00 97.69 97 THR A O 1
ATOM 770 N N . ASN A 1 98 ? 4.681 -9.241 1.016 1.00 95.75 98 ASN A N 1
ATOM 771 C CA . ASN A 1 98 ? 4.990 -9.444 -0.399 1.00 95.75 98 ASN A CA 1
ATOM 772 C C . ASN A 1 98 ? 4.129 -10.541 -1.059 1.00 95.75 98 ASN A C 1
ATOM 774 O O . ASN A 1 98 ? 4.283 -10.805 -2.250 1.00 95.75 98 ASN A O 1
ATOM 778 N N . GLY A 1 99 ? 3.250 -11.196 -0.292 1.00 96.00 99 GLY A N 1
ATOM 779 C CA . GLY A 1 99 ? 2.260 -12.159 -0.766 1.00 96.00 99 GLY A CA 1
ATOM 780 C C . GLY A 1 99 ? 2.739 -13.605 -0.868 1.00 96.00 99 GLY A C 1
ATOM 781 O O . GLY A 1 99 ? 1.919 -14.487 -1.115 1.00 96.00 99 GLY A O 1
ATOM 782 N N . PHE A 1 100 ? 4.032 -13.895 -0.680 1.00 95.50 100 PHE A N 1
ATOM 783 C CA . PHE A 1 100 ? 4.563 -15.244 -0.904 1.00 95.50 100 PHE A CA 1
ATOM 784 C C . PHE A 1 100 ? 3.939 -16.296 0.028 1.00 95.50 100 PHE A C 1
ATOM 786 O O . PHE A 1 100 ? 3.652 -17.413 -0.405 1.00 95.50 100 PHE A O 1
ATOM 793 N N . GLY A 1 101 ? 3.691 -15.938 1.292 1.00 95.94 101 GLY A N 1
ATOM 794 C CA . GLY A 1 101 ? 3.065 -16.814 2.285 1.00 95.94 101 GLY A CA 1
ATOM 795 C C . GLY A 1 101 ? 1.535 -16.867 2.220 1.00 95.94 101 GLY A C 1
ATOM 796 O O . GLY A 1 101 ? 0.930 -17.592 3.011 1.00 95.94 101 GLY A O 1
ATOM 797 N N . LEU A 1 102 ? 0.889 -16.149 1.294 1.00 96.75 102 LEU A N 1
ATOM 798 C CA . LEU A 1 102 ? -0.573 -16.106 1.150 1.00 96.75 102 LEU A CA 1
ATOM 799 C C . LEU A 1 102 ? -1.118 -17.277 0.323 1.00 96.75 102 LEU A C 1
ATOM 801 O O . LEU A 1 102 ? -1.846 -17.105 -0.653 1.00 96.75 102 LEU A O 1
ATOM 805 N N . THR A 1 103 ? -0.773 -18.499 0.723 1.00 97.00 103 THR A N 1
ATOM 806 C CA . THR A 1 103 ? -1.418 -19.699 0.178 1.00 97.00 103 THR A CA 1
ATOM 807 C C . THR A 1 103 ? -2.912 -19.708 0.532 1.00 97.00 103 THR A C 1
ATOM 809 O O . THR A 1 103 ? -3.300 -19.105 1.539 1.00 97.00 103 THR A O 1
ATOM 812 N N . PRO A 1 104 ? -3.770 -20.424 -0.222 1.00 97.38 104 PRO A N 1
ATOM 813 C CA . PRO A 1 104 ? -5.192 -20.538 0.110 1.00 97.38 104 PRO A CA 1
ATOM 814 C C . PRO A 1 104 ? -5.437 -20.976 1.560 1.00 97.38 104 PRO A C 1
ATOM 816 O O . PRO A 1 104 ? -6.260 -20.384 2.251 1.00 97.38 104 PRO A O 1
ATOM 819 N N . GLN A 1 105 ? -4.651 -21.940 2.051 1.00 97.75 105 GLN A N 1
ATOM 820 C CA . GLN A 1 105 ? -4.745 -22.434 3.424 1.00 97.75 105 GLN A CA 1
ATOM 821 C C . GLN A 1 105 ? -4.398 -21.348 4.445 1.00 97.75 105 GLN A C 1
ATOM 823 O O . GLN A 1 105 ? -5.076 -21.223 5.460 1.00 97.75 105 GLN A O 1
ATOM 828 N N . ASN A 1 106 ? -3.354 -20.553 4.201 1.00 98.19 106 ASN A N 1
ATOM 829 C CA . ASN A 1 106 ? -2.990 -19.475 5.118 1.00 98.19 106 ASN A CA 1
ATOM 830 C C . ASN A 1 106 ? -4.021 -18.346 5.094 1.00 98.19 106 ASN A C 1
ATOM 832 O O . ASN A 1 106 ? -4.360 -17.829 6.153 1.00 98.19 106 ASN A O 1
ATOM 836 N N . LEU A 1 107 ? -4.572 -18.008 3.927 1.00 98.50 107 LEU A N 1
ATOM 837 C CA . LEU A 1 107 ? -5.657 -17.034 3.825 1.00 98.50 107 LEU A CA 1
ATOM 838 C C . LEU A 1 107 ? -6.909 -17.480 4.604 1.00 98.50 107 LEU A C 1
ATOM 840 O O . LEU A 1 107 ? -7.486 -16.666 5.318 1.00 98.50 107 LEU A O 1
ATOM 844 N N . ASP A 1 108 ? -7.290 -18.762 4.543 1.00 98.62 108 ASP A N 1
ATOM 845 C CA . ASP A 1 108 ? -8.412 -19.310 5.332 1.00 98.62 108 ASP A CA 1
ATOM 846 C C . ASP A 1 108 ? -8.156 -19.199 6.846 1.00 98.62 108 ASP A C 1
ATOM 848 O O . ASP A 1 108 ? -9.041 -18.847 7.635 1.00 98.62 108 ASP A O 1
ATOM 852 N N . ARG A 1 109 ? -6.915 -19.469 7.265 1.00 98.62 109 ARG A N 1
ATOM 853 C CA . ARG A 1 109 ? -6.498 -19.360 8.668 1.00 98.62 109 ARG A CA 1
ATOM 854 C C . ARG A 1 109 ? -6.513 -17.915 9.148 1.00 98.62 109 ARG A C 1
ATOM 856 O O . ARG A 1 109 ? -7.061 -17.643 10.209 1.00 98.62 109 ARG A O 1
ATOM 863 N N . PHE A 1 110 ? -5.971 -16.985 8.364 1.00 98.62 110 PHE A N 1
ATOM 864 C CA . PHE A 1 110 ? -6.001 -15.560 8.689 1.00 98.62 110 PHE A CA 1
ATOM 865 C C . PHE A 1 110 ? -7.427 -15.008 8.747 1.00 98.62 110 PHE A C 1
ATOM 867 O O . PHE A 1 110 ? -7.728 -14.197 9.620 1.00 98.62 110 PHE A O 1
ATOM 874 N N . GLN A 1 111 ? -8.320 -15.485 7.876 1.00 98.44 111 GLN A N 1
ATOM 875 C CA . GLN A 1 111 ? -9.732 -15.105 7.902 1.00 98.44 111 GLN A CA 1
ATOM 876 C C . GLN A 1 111 ? -10.379 -15.546 9.217 1.00 98.44 111 GLN A C 1
ATOM 878 O O . GLN A 1 111 ? -11.032 -14.750 9.888 1.00 98.44 111 GLN A O 1
ATOM 883 N N . SER A 1 112 ? -10.141 -16.800 9.609 1.00 98.19 112 SER A N 1
ATOM 884 C CA . SER A 1 112 ? -10.655 -17.376 10.858 1.00 98.19 112 SER A CA 1
ATOM 885 C C . SER A 1 112 ? -10.091 -16.673 12.098 1.00 98.19 112 SER A C 1
ATOM 887 O O . SER A 1 112 ? -10.812 -16.480 13.073 1.00 98.19 112 SER A O 1
ATOM 889 N N . ALA A 1 113 ? -8.833 -16.233 12.029 1.00 98.12 113 ALA A N 1
ATOM 890 C CA . ALA A 1 113 ? -8.137 -15.500 13.086 1.00 98.12 113 ALA A CA 1
ATOM 891 C C . ALA A 1 113 ? -8.581 -14.033 13.230 1.00 98.12 113 ALA A C 1
ATOM 893 O O . ALA A 1 113 ? -8.185 -13.347 14.172 1.00 98.12 113 ALA A O 1
ATOM 894 N N . GLY A 1 114 ? -9.376 -13.526 12.282 1.00 98.00 114 GLY A N 1
ATOM 895 C CA . GLY A 1 114 ? -9.859 -12.151 12.284 1.00 98.00 114 GLY A CA 1
ATOM 896 C C . GLY A 1 114 ? -8.874 -11.127 11.719 1.00 98.00 114 GLY A C 1
ATOM 897 O O . GLY A 1 114 ? -8.929 -9.966 12.114 1.00 98.00 114 GLY A O 1
ATOM 898 N N . VAL A 1 115 ? -7.990 -11.506 10.794 1.00 98.50 115 VAL A N 1
ATOM 899 C CA . VAL A 1 115 ? -7.294 -10.509 9.963 1.00 98.50 115 VAL A CA 1
ATOM 900 C C . VAL A 1 115 ? -8.330 -9.749 9.132 1.00 98.50 115 VAL A C 1
ATOM 902 O O . VAL A 1 115 ? -9.269 -10.340 8.599 1.00 98.50 115 VAL A O 1
ATOM 905 N N . ASP A 1 116 ? -8.189 -8.430 9.024 1.00 98.62 116 ASP A N 1
ATOM 906 C CA . ASP A 1 116 ? -9.184 -7.596 8.344 1.00 98.62 116 ASP A CA 1
ATOM 907 C C . ASP A 1 116 ? -8.738 -7.168 6.958 1.00 98.62 116 ASP A C 1
ATOM 909 O O . ASP A 1 116 ? -9.567 -7.086 6.044 1.00 98.62 116 ASP A O 1
ATOM 913 N N . SER A 1 117 ? -7.446 -6.882 6.816 1.00 98.50 117 SER A N 1
ATOM 914 C CA . SER A 1 117 ? -6.924 -6.227 5.631 1.00 98.50 117 SER A CA 1
ATOM 915 C C . SER A 1 117 ? -5.485 -6.595 5.298 1.00 98.50 117 SER A C 1
ATOM 917 O O . SER A 1 117 ? -4.701 -7.015 6.153 1.00 98.50 117 SER A O 1
ATOM 919 N N . TYR A 1 118 ? -5.140 -6.395 4.026 1.00 98.62 118 TYR A N 1
ATOM 920 C CA . TYR A 1 118 ? -3.803 -6.617 3.493 1.00 98.62 118 TYR A CA 1
ATOM 921 C C . TYR A 1 118 ? -3.273 -5.391 2.762 1.00 98.62 118 TYR A C 1
ATOM 923 O O . TYR A 1 118 ? -3.962 -4.817 1.917 1.00 98.62 118 TYR A O 1
ATOM 931 N N . TRP A 1 119 ? -2.011 -5.075 3.046 1.00 98.25 119 TRP A N 1
ATOM 932 C CA . TRP A 1 119 ? -1.167 -4.195 2.254 1.00 98.25 119 TRP A CA 1
ATOM 933 C C . TRP A 1 119 ? -0.197 -5.061 1.450 1.00 98.25 119 TRP A C 1
ATOM 935 O O . TRP A 1 119 ? 0.834 -5.510 1.955 1.00 98.25 119 TRP A O 1
ATOM 945 N N . LEU A 1 120 ? -0.584 -5.379 0.214 1.00 98.56 120 LEU A N 1
ATOM 946 C CA . LEU A 1 120 ? 0.110 -6.357 -0.620 1.00 98.56 120 LEU A CA 1
ATOM 947 C C . LEU A 1 120 ? 1.130 -5.684 -1.543 1.00 98.56 120 LEU A C 1
ATOM 949 O O . LEU A 1 120 ? 0.767 -4.894 -2.410 1.00 98.56 120 LEU A O 1
ATOM 953 N N . ASP A 1 121 ? 2.397 -6.060 -1.411 1.00 97.81 121 ASP A N 1
ATOM 954 C CA . ASP A 1 121 ? 3.501 -5.561 -2.225 1.00 97.81 121 ASP A CA 1
ATOM 955 C C . ASP A 1 121 ? 3.898 -6.548 -3.327 1.00 97.81 121 ASP A C 1
ATOM 957 O O . ASP A 1 121 ? 4.639 -7.513 -3.111 1.00 97.81 121 ASP A O 1
ATOM 961 N N . ILE A 1 122 ? 3.410 -6.286 -4.540 1.00 98.31 122 ILE A N 1
ATOM 962 C CA . ILE A 1 122 ? 3.751 -7.080 -5.719 1.00 98.31 122 ILE A CA 1
ATOM 963 C C . ILE A 1 122 ? 5.029 -6.507 -6.325 1.00 98.31 122 ILE A C 1
ATOM 965 O O . ILE A 1 122 ? 5.009 -5.530 -7.064 1.00 98.31 122 ILE A O 1
ATOM 969 N N . LYS A 1 123 ? 6.159 -7.153 -6.031 1.00 97.50 123 LYS A N 1
ATOM 970 C CA . LYS A 1 123 ? 7.496 -6.640 -6.374 1.00 97.50 123 LYS A CA 1
ATOM 971 C C . LYS A 1 123 ? 7.789 -6.566 -7.874 1.00 97.50 123 LYS A C 1
ATOM 973 O O . LYS A 1 123 ? 8.573 -5.717 -8.276 1.00 97.50 123 LYS A O 1
ATOM 978 N N . ALA A 1 124 ? 7.235 -7.477 -8.673 1.00 98.38 124 ALA A N 1
ATOM 979 C CA . ALA A 1 124 ? 7.390 -7.530 -10.129 1.00 98.38 124 ALA A CA 1
ATOM 980 C C . ALA A 1 124 ? 6.369 -8.499 -10.749 1.00 98.38 124 ALA A C 1
ATOM 982 O O . ALA A 1 124 ? 5.977 -9.490 -10.125 1.00 98.38 124 ALA A O 1
ATOM 983 N N . TYR A 1 125 ? 5.978 -8.250 -11.997 1.00 98.62 125 TYR A N 1
ATOM 984 C CA . TYR A 1 125 ? 5.074 -9.121 -12.747 1.00 98.62 125 TYR A CA 1
ATOM 985 C C . TYR A 1 125 ? 5.835 -10.191 -13.537 1.00 98.62 125 TYR A C 1
ATOM 987 O O . TYR A 1 125 ? 5.420 -11.348 -13.595 1.00 98.62 125 TYR A O 1
ATOM 995 N N . ASP A 1 126 ? 6.960 -9.832 -14.149 1.00 98.62 126 ASP A N 1
ATOM 996 C CA . ASP A 1 126 ? 7.802 -10.764 -14.880 1.00 98.62 126 ASP A CA 1
ATOM 997 C C . ASP A 1 126 ? 8.480 -11.745 -13.904 1.00 98.62 126 ASP A C 1
ATOM 999 O O . ASP A 1 126 ? 9.190 -11.327 -12.980 1.00 98.62 126 ASP A O 1
ATOM 1003 N N . PRO A 1 127 ? 8.327 -13.064 -14.109 1.00 98.19 127 PRO A N 1
ATOM 1004 C CA . PRO A 1 127 ? 8.846 -14.061 -13.180 1.00 98.19 127 PRO A CA 1
ATOM 1005 C C . PRO A 1 127 ? 10.380 -14.078 -13.111 1.00 98.19 127 PRO A C 1
ATOM 1007 O O . PRO A 1 127 ? 10.942 -14.491 -12.096 1.00 98.19 127 PRO A O 1
ATOM 1010 N N . LYS A 1 128 ? 11.098 -13.629 -14.154 1.00 98.31 128 LYS A N 1
ATOM 1011 C CA . LYS A 1 128 ? 12.568 -13.563 -14.127 1.00 98.31 128 LYS A CA 1
ATOM 1012 C C . LYS A 1 128 ? 13.037 -12.366 -13.308 1.00 98.31 128 LYS A C 1
ATOM 1014 O O . LYS A 1 128 ? 13.988 -12.517 -12.542 1.00 98.31 128 LYS A O 1
ATOM 1019 N N . ILE A 1 129 ? 12.393 -11.207 -13.456 1.00 97.94 129 ILE A N 1
ATOM 1020 C CA . ILE A 1 129 ? 12.659 -10.023 -12.627 1.00 97.94 129 ILE A CA 1
ATOM 1021 C C . ILE A 1 129 ? 12.333 -10.344 -11.168 1.00 97.94 129 ILE A C 1
ATOM 1023 O O . ILE A 1 129 ? 13.199 -10.189 -10.304 1.00 97.94 129 ILE A O 1
ATOM 1027 N N . TYR A 1 130 ? 11.143 -10.890 -10.904 1.00 98.00 130 TYR A N 1
ATOM 1028 C CA . TYR A 1 130 ? 10.726 -11.256 -9.554 1.00 98.00 130 TYR A CA 1
ATOM 1029 C C . TYR A 1 130 ? 11.703 -12.240 -8.907 1.00 98.00 130 TYR A C 1
ATOM 1031 O O . TYR A 1 130 ? 12.183 -12.001 -7.803 1.00 98.00 130 TYR A O 1
ATOM 1039 N N . LYS A 1 131 ? 12.097 -13.307 -9.613 1.00 97.50 131 LYS A N 1
ATOM 1040 C CA . LYS A 1 131 ? 13.061 -14.280 -9.085 1.00 97.50 131 LYS A CA 1
ATOM 1041 C C . LYS A 1 131 ? 14.423 -13.659 -8.770 1.00 97.50 131 LYS A C 1
ATOM 1043 O O . LYS A 1 131 ? 15.059 -14.075 -7.806 1.00 97.50 131 LYS A O 1
ATOM 1048 N N . LYS A 1 132 ? 14.887 -12.675 -9.546 1.00 96.25 132 LYS A N 1
ATOM 1049 C CA . LYS A 1 132 ? 16.145 -11.968 -9.250 1.00 96.25 132 LYS A CA 1
ATOM 1050 C C . LYS A 1 132 ? 16.040 -11.085 -8.004 1.00 96.25 132 LYS A C 1
ATOM 1052 O O . LYS A 1 132 ? 17.002 -11.026 -7.246 1.00 96.25 132 LYS A O 1
ATOM 1057 N N . LEU A 1 133 ? 14.905 -10.415 -7.805 1.00 94.69 133 LEU A N 1
ATOM 1058 C CA . LEU A 1 133 ? 14.687 -9.511 -6.670 1.00 94.69 133 LEU A CA 1
ATOM 1059 C C . LEU A 1 133 ? 14.347 -10.261 -5.375 1.00 94.69 133 LEU A C 1
ATOM 1061 O O . LEU A 1 133 ? 14.836 -9.907 -4.305 1.00 94.69 133 LEU A O 1
ATOM 1065 N N . CYS A 1 134 ? 13.523 -11.302 -5.473 1.00 94.31 134 CYS A N 1
ATOM 1066 C CA . CYS A 1 134 ? 12.883 -11.959 -4.333 1.00 94.31 134 CYS A CA 1
ATOM 1067 C C . CYS A 1 134 ? 13.378 -13.392 -4.096 1.00 94.31 134 CYS A C 1
ATOM 1069 O O . CYS A 1 134 ? 13.158 -13.945 -3.025 1.00 94.31 134 CYS A O 1
ATOM 1071 N N . GLY A 1 135 ? 14.047 -14.012 -5.074 1.00 94.88 135 GLY A N 1
ATOM 1072 C CA . GLY A 1 135 ? 14.581 -15.373 -4.957 1.00 94.88 135 GLY A CA 1
ATOM 1073 C C . GLY A 1 135 ? 13.556 -16.500 -5.136 1.00 94.88 135 GLY A C 1
ATOM 1074 O O . GLY A 1 135 ? 13.941 -17.668 -5.095 1.00 94.88 135 GLY A O 1
ATOM 1075 N N . THR A 1 136 ? 12.277 -16.187 -5.364 1.00 94.25 136 THR A N 1
ATOM 1076 C CA . THR A 1 136 ? 11.176 -17.165 -5.453 1.00 94.25 136 THR A CA 1
ATOM 1077 C C . THR A 1 136 ? 10.325 -16.962 -6.720 1.00 94.25 136 THR A C 1
ATOM 1079 O O . THR A 1 136 ? 10.661 -16.134 -7.568 1.00 94.25 136 THR A O 1
ATOM 1082 N N . SER A 1 137 ? 9.265 -17.763 -6.894 1.00 94.81 137 SER A N 1
ATOM 1083 C CA . SER A 1 137 ? 8.246 -17.549 -7.938 1.00 94.81 137 SER A CA 1
ATOM 1084 C C . SER A 1 137 ? 7.210 -16.515 -7.482 1.00 94.81 137 SER A C 1
ATOM 1086 O O . SER A 1 137 ? 6.903 -16.435 -6.294 1.00 94.81 137 SER A O 1
ATOM 1088 N N . ASN A 1 138 ? 6.634 -15.773 -8.429 1.00 97.19 138 ASN A N 1
ATOM 1089 C CA . ASN A 1 138 ? 5.539 -14.836 -8.177 1.00 97.19 138 ASN A CA 1
ATOM 1090 C C . ASN A 1 138 ? 4.143 -15.427 -8.398 1.00 97.19 138 ASN A C 1
ATOM 1092 O O . ASN A 1 138 ? 3.169 -14.700 -8.252 1.00 97.19 138 ASN A O 1
ATOM 1096 N N . GLU A 1 139 ? 4.014 -16.715 -8.719 1.00 97.06 139 GLU A N 1
ATOM 1097 C CA . GLU A 1 139 ? 2.712 -17.342 -8.995 1.00 97.06 139 GLU A CA 1
ATOM 1098 C C . GLU A 1 139 ? 1.707 -17.141 -7.850 1.00 97.06 139 GLU A C 1
ATOM 1100 O O . GLU A 1 139 ? 0.616 -16.617 -8.075 1.00 97.06 139 GLU A O 1
ATOM 1105 N N . THR A 1 140 ? 2.094 -17.466 -6.610 1.00 95.94 140 THR A N 1
ATOM 1106 C CA . THR A 1 140 ? 1.248 -17.240 -5.424 1.00 95.94 140 THR A CA 1
ATOM 1107 C C . THR A 1 140 ? 0.917 -15.760 -5.242 1.00 95.94 140 THR A C 1
ATOM 1109 O O . THR A 1 140 ? -0.212 -15.411 -4.913 1.00 95.94 140 THR A O 1
ATOM 1112 N N . VAL A 1 141 ? 1.886 -14.882 -5.499 1.00 97.69 141 VAL A N 1
ATOM 1113 C CA . VAL A 1 141 ? 1.749 -13.433 -5.298 1.00 97.69 141 VAL A CA 1
ATOM 1114 C C . VAL A 1 141 ? 0.779 -12.815 -6.296 1.00 97.69 141 VAL A C 1
ATOM 1116 O O . VAL A 1 141 ? -0.056 -12.005 -5.913 1.00 97.69 141 VAL A O 1
ATOM 1119 N N . LEU A 1 142 ? 0.844 -13.224 -7.564 1.00 98.50 142 LEU A N 1
ATOM 1120 C CA . LEU A 1 142 ? -0.066 -12.749 -8.605 1.00 98.50 142 LEU A CA 1
ATOM 1121 C C . LEU A 1 142 ? -1.478 -13.339 -8.455 1.00 98.50 142 LEU A C 1
ATOM 1123 O O . LEU A 1 142 ? -2.439 -12.711 -8.886 1.00 98.50 142 LEU A O 1
ATOM 1127 N N . ALA A 1 143 ? -1.630 -14.499 -7.809 1.00 98.12 143 ALA A N 1
ATOM 1128 C CA . ALA A 1 143 ? -2.940 -15.060 -7.463 1.00 98.12 143 ALA A CA 1
ATOM 1129 C C . ALA A 1 143 ? -3.552 -14.446 -6.186 1.00 98.12 143 ALA A C 1
ATOM 1131 O O . ALA A 1 143 ? -4.769 -14.516 -5.988 1.00 98.12 143 ALA A O 1
ATOM 1132 N N . ALA A 1 144 ? -2.730 -13.842 -5.320 1.00 98.19 144 ALA A N 1
ATOM 1133 C CA . ALA A 1 144 ? -3.153 -13.354 -4.011 1.00 98.19 144 ALA A CA 1
ATOM 1134 C C . ALA A 1 144 ? -4.287 -12.311 -4.059 1.00 98.19 144 ALA A C 1
ATOM 1136 O O . ALA A 1 144 ? -5.209 -12.461 -3.259 1.00 98.19 144 ALA A O 1
ATOM 1137 N N . PRO A 1 145 ? -4.316 -11.310 -4.971 1.00 98.75 145 PRO A N 1
ATOM 1138 C CA . PRO A 1 145 ? -5.387 -10.311 -4.987 1.00 98.75 145 PRO A CA 1
ATOM 1139 C C . PRO A 1 145 ? -6.795 -10.915 -5.051 1.00 98.75 145 PRO A C 1
ATOM 1141 O O . PRO A 1 145 ? -7.645 -10.562 -4.236 1.00 98.75 145 PRO A O 1
ATOM 1144 N N . ALA A 1 146 ? -7.022 -11.878 -5.951 1.00 98.56 146 ALA A N 1
ATOM 1145 C CA . ALA A 1 146 ? -8.305 -12.571 -6.057 1.00 98.56 146 ALA A CA 1
ATOM 1146 C C . ALA A 1 146 ? -8.604 -13.383 -4.787 1.00 98.56 146 ALA A C 1
ATOM 1148 O O . ALA A 1 146 ? -9.663 -13.232 -4.186 1.00 98.56 146 ALA A O 1
ATOM 1149 N N . GLY A 1 147 ? -7.630 -14.170 -4.309 1.00 98.44 147 GLY A N 1
ATOM 1150 C CA . GLY A 1 147 ? -7.801 -14.996 -3.111 1.00 98.44 147 GLY A CA 1
ATOM 1151 C C . GLY A 1 147 ? -8.093 -14.199 -1.834 1.00 98.44 147 GLY A C 1
ATOM 1152 O O . GLY A 1 147 ? -8.804 -14.699 -0.957 1.00 98.44 147 GLY A O 1
ATOM 1153 N N . ILE A 1 148 ? -7.564 -12.978 -1.732 1.00 98.62 148 ILE A N 1
ATOM 1154 C CA . ILE A 1 148 ? -7.821 -12.037 -0.638 1.00 98.62 148 ILE A CA 1
ATOM 1155 C C . ILE A 1 148 ? -9.254 -11.490 -0.738 1.00 98.62 148 ILE A C 1
ATOM 1157 O O . ILE A 1 148 ? -10.015 -11.557 0.230 1.00 98.62 148 ILE A O 1
ATOM 1161 N N . VAL A 1 149 ? -9.648 -10.981 -1.907 1.00 98.38 149 VAL A N 1
ATOM 1162 C CA . VAL A 1 149 ? -10.978 -10.384 -2.104 1.00 98.38 149 VAL A CA 1
ATOM 1163 C C . VAL A 1 149 ? -12.094 -11.421 -1.963 1.00 98.38 149 VAL A C 1
ATOM 1165 O O . VAL A 1 149 ? -13.091 -11.142 -1.301 1.00 98.38 149 VAL A O 1
ATOM 1168 N N . ASP A 1 150 ? -11.903 -12.642 -2.471 1.00 98.25 150 ASP A N 1
ATOM 1169 C CA . ASP A 1 150 ? -12.879 -13.740 -2.367 1.00 98.25 150 ASP A CA 1
ATOM 1170 C C . ASP A 1 150 ? -13.206 -14.116 -0.911 1.00 98.25 150 ASP A C 1
ATOM 1172 O O . ASP A 1 150 ? -14.304 -14.581 -0.605 1.00 98.25 150 ASP A O 1
ATOM 1176 N N . ARG A 1 151 ? -12.264 -13.889 0.013 1.00 98.06 151 ARG A N 1
ATOM 1177 C CA . ARG A 1 151 ? -12.441 -14.105 1.463 1.00 98.06 151 ARG A CA 1
ATOM 1178 C C . ARG A 1 151 ? -12.968 -12.871 2.196 1.00 98.06 151 ARG A C 1
ATOM 1180 O O . ARG A 1 151 ? -13.149 -12.893 3.414 1.00 98.06 151 ARG A O 1
ATOM 1187 N N . GLY A 1 152 ? -13.243 -11.798 1.463 1.00 97.75 152 GLY A N 1
ATOM 1188 C CA . GLY A 1 152 ? -13.857 -10.579 1.967 1.00 97.75 152 GLY A CA 1
ATOM 1189 C C . GLY A 1 152 ? -12.921 -9.679 2.766 1.00 97.75 152 GLY A C 1
ATOM 1190 O O . GLY A 1 152 ? -13.419 -8.819 3.494 1.00 97.75 152 GLY A O 1
ATOM 1191 N N . PHE A 1 153 ? -11.600 -9.867 2.691 1.00 98.44 153 PHE A N 1
ATOM 1192 C CA . PHE A 1 153 ? -10.632 -8.938 3.281 1.00 98.44 153 PHE A CA 1
ATOM 1193 C C . PHE A 1 153 ? -10.635 -7.600 2.532 1.00 98.44 153 PHE A C 1
ATOM 1195 O O . PHE A 1 153 ? -10.859 -7.559 1.322 1.00 98.44 153 PHE A O 1
ATOM 1202 N N . ALA A 1 154 ? -10.330 -6.508 3.233 1.00 98.44 154 ALA A N 1
ATOM 1203 C CA . ALA A 1 154 ? -9.984 -5.264 2.552 1.00 98.44 154 ALA A CA 1
ATOM 1204 C C . ALA A 1 154 ? -8.566 -5.379 1.972 1.00 98.44 154 ALA A C 1
ATOM 1206 O O . ALA A 1 154 ? -7.657 -5.896 2.619 1.00 98.44 154 ALA A O 1
ATOM 1207 N N . LEU A 1 155 ? -8.366 -4.894 0.751 1.00 98.62 155 LEU A N 1
ATOM 1208 C CA . LEU A 1 155 ? -7.092 -5.010 0.052 1.00 98.62 155 LEU A CA 1
ATOM 1209 C C . LEU A 1 155 ? -6.651 -3.646 -0.461 1.00 98.62 155 LEU A C 1
ATOM 1211 O O . LEU A 1 155 ? -7.419 -2.942 -1.112 1.00 98.62 155 LEU A O 1
ATOM 1215 N N . GLU A 1 156 ? -5.389 -3.324 -0.222 1.00 98.44 156 GLU A N 1
ATOM 1216 C CA . GLU A 1 156 ? -4.637 -2.347 -0.997 1.00 98.44 156 GLU A CA 1
ATOM 1217 C C . GLU A 1 156 ? -3.409 -3.027 -1.606 1.00 98.44 156 GLU A C 1
ATOM 1219 O O . GLU A 1 156 ? -2.815 -3.933 -1.014 1.00 98.44 156 GLU A O 1
ATOM 1224 N N . VAL A 1 157 ? -3.018 -2.581 -2.795 1.00 98.81 157 VAL A N 1
ATOM 1225 C CA . VAL A 1 157 ? -1.835 -3.094 -3.489 1.00 98.81 157 VAL A CA 1
ATOM 1226 C C . VAL A 1 157 ? -0.812 -1.979 -3.628 1.00 98.81 157 VAL A C 1
ATOM 1228 O O . VAL A 1 157 ? -1.150 -0.818 -3.859 1.00 98.81 157 VAL A O 1
ATOM 1231 N N . LEU A 1 158 ? 0.461 -2.323 -3.498 1.00 98.19 158 LEU A N 1
ATOM 1232 C CA . LEU A 1 158 ? 1.567 -1.437 -3.804 1.00 98.19 158 LEU A CA 1
ATOM 1233 C C . LEU A 1 158 ? 2.549 -2.132 -4.752 1.00 98.19 158 LEU A C 1
ATOM 1235 O O . LEU A 1 158 ? 2.675 -3.356 -4.756 1.00 98.19 158 LEU A O 1
ATOM 1239 N N . SER A 1 159 ? 3.262 -1.337 -5.542 1.00 98.50 159 SER A N 1
ATOM 1240 C CA . SER A 1 159 ? 4.477 -1.774 -6.232 1.00 98.50 159 SER A CA 1
ATOM 1241 C C . SER A 1 159 ? 5.471 -0.621 -6.300 1.00 98.50 159 SER A C 1
ATOM 1243 O O . SER A 1 159 ? 5.091 0.552 -6.382 1.00 98.50 159 SER A O 1
ATOM 1245 N N . LEU A 1 160 ? 6.763 -0.939 -6.277 1.00 98.31 160 LEU A N 1
ATOM 1246 C CA . LEU A 1 160 ? 7.811 0.062 -6.450 1.00 98.31 160 LEU A CA 1
ATOM 1247 C C . LEU A 1 160 ? 8.040 0.339 -7.937 1.00 98.31 160 LEU A C 1
ATOM 1249 O O . LEU A 1 160 ? 8.033 -0.581 -8.749 1.00 98.31 160 LEU A O 1
ATOM 1253 N N . TYR A 1 161 ? 8.322 1.596 -8.276 1.00 98.75 161 TYR A N 1
ATOM 1254 C CA . TYR A 1 161 ? 9.024 1.926 -9.511 1.00 98.75 161 TYR A CA 1
ATOM 1255 C C . TYR A 1 161 ? 10.526 1.837 -9.246 1.00 98.75 161 TYR A C 1
ATOM 1257 O O . TYR A 1 161 ? 11.069 2.646 -8.487 1.00 98.75 161 TYR A O 1
ATOM 1265 N N . ILE A 1 162 ? 11.201 0.892 -9.895 1.00 98.38 162 ILE A N 1
ATOM 1266 C CA . ILE A 1 162 ? 12.646 0.675 -9.802 1.00 98.38 162 ILE A CA 1
ATOM 1267 C C . ILE A 1 162 ? 13.230 0.811 -11.216 1.00 98.38 162 ILE A C 1
ATOM 1269 O O . ILE A 1 162 ? 13.011 -0.084 -12.036 1.00 98.38 162 ILE A O 1
ATOM 1273 N N . PRO A 1 163 ? 13.970 1.890 -11.530 1.00 98.31 163 PRO A N 1
ATOM 1274 C CA . PRO A 1 163 ? 14.583 2.055 -12.847 1.00 98.31 163 PRO A CA 1
ATOM 1275 C C . PRO A 1 163 ? 15.390 0.827 -13.283 1.00 98.31 163 PRO A C 1
ATOM 1277 O O . PRO A 1 163 ? 16.126 0.273 -12.474 1.00 98.31 163 PRO A O 1
ATOM 1280 N N . ASN A 1 164 ? 15.267 0.416 -14.548 1.00 96.31 164 ASN A N 1
ATOM 1281 C CA . ASN A 1 164 ? 15.864 -0.796 -15.142 1.00 96.31 164 ASN A CA 1
ATOM 1282 C C . ASN A 1 164 ? 15.358 -2.156 -14.614 1.00 96.31 164 ASN A C 1
ATOM 1284 O O . ASN A 1 164 ? 15.799 -3.195 -15.113 1.00 96.31 164 ASN A O 1
ATOM 1288 N N . TRP A 1 165 ? 14.461 -2.182 -13.624 1.00 97.56 165 TRP A N 1
ATOM 1289 C CA . TRP A 1 165 ? 13.964 -3.421 -13.013 1.00 97.56 165 TRP A CA 1
ATOM 1290 C C . TRP A 1 165 ? 12.444 -3.529 -13.093 1.00 97.56 165 TRP A C 1
ATOM 1292 O O . TRP A 1 165 ? 11.924 -4.487 -13.654 1.00 97.56 165 TRP A O 1
ATOM 1302 N N . VAL A 1 166 ? 11.738 -2.552 -12.531 1.00 98.38 166 VAL A N 1
ATOM 1303 C CA . VAL A 1 166 ? 10.279 -2.516 -12.410 1.00 98.38 166 VAL A CA 1
ATOM 1304 C C . VAL A 1 166 ? 9.830 -1.139 -12.870 1.00 98.38 166 VAL A C 1
ATOM 1306 O O . VAL A 1 166 ? 9.762 -0.190 -12.090 1.00 98.38 166 VAL A O 1
ATOM 1309 N N . GLU A 1 167 ? 9.604 -1.018 -14.172 1.00 98.56 167 GLU A N 1
ATOM 1310 C CA . GLU A 1 167 ? 9.211 0.236 -14.813 1.00 98.56 167 GLU A CA 1
ATOM 1311 C C . GLU A 1 167 ? 7.726 0.208 -15.200 1.00 98.56 167 GLU A C 1
ATOM 1313 O O . GLU A 1 167 ? 6.950 -0.636 -14.741 1.00 98.56 167 GLU A O 1
ATOM 1318 N N . VAL A 1 168 ? 7.309 1.169 -16.021 1.00 98.69 168 VAL A N 1
ATOM 1319 C CA . VAL A 1 168 ? 5.905 1.417 -16.370 1.00 98.69 168 VAL A CA 1
ATOM 1320 C C . VAL A 1 168 ? 5.194 0.157 -16.869 1.00 98.69 168 VAL A C 1
ATOM 1322 O O . VAL A 1 168 ? 4.058 -0.091 -16.478 1.00 98.69 168 VAL A O 1
ATOM 1325 N N . GLU A 1 169 ? 5.860 -0.651 -17.690 1.00 98.56 169 GLU A N 1
ATOM 1326 C CA . GLU A 1 169 ? 5.299 -1.856 -18.300 1.00 98.56 169 GLU A CA 1
ATOM 1327 C C . GLU A 1 169 ? 5.007 -2.950 -17.263 1.00 98.56 169 GLU A C 1
ATOM 1329 O O . GLU A 1 169 ? 4.041 -3.696 -17.408 1.00 98.56 169 GLU A O 1
ATOM 1334 N N . GLU A 1 170 ? 5.818 -3.053 -16.209 1.00 98.75 170 GLU A N 1
ATOM 1335 C CA . GLU A 1 170 ? 5.570 -3.987 -15.108 1.00 98.75 170 GLU A CA 1
ATOM 1336 C C . GLU A 1 170 ? 4.403 -3.497 -14.251 1.00 98.75 170 GLU A C 1
ATOM 1338 O O . GLU A 1 170 ? 3.459 -4.248 -14.005 1.00 98.75 170 GLU A O 1
ATOM 1343 N N . LEU A 1 171 ? 4.412 -2.213 -13.882 1.00 98.88 171 LEU A N 1
ATOM 1344 C CA . LEU A 1 171 ? 3.341 -1.594 -13.098 1.00 98.88 171 LEU A CA 1
ATOM 1345 C C . LEU A 1 171 ? 1.985 -1.663 -13.810 1.00 98.88 171 LEU A C 1
ATOM 1347 O O . LEU A 1 171 ? 0.973 -1.922 -13.165 1.00 98.88 171 LEU A O 1
ATOM 1351 N N . GLU A 1 172 ? 1.952 -1.480 -15.132 1.00 98.88 172 GLU A N 1
ATOM 1352 C CA . GLU A 1 172 ? 0.732 -1.606 -15.932 1.00 98.88 172 GLU A CA 1
ATO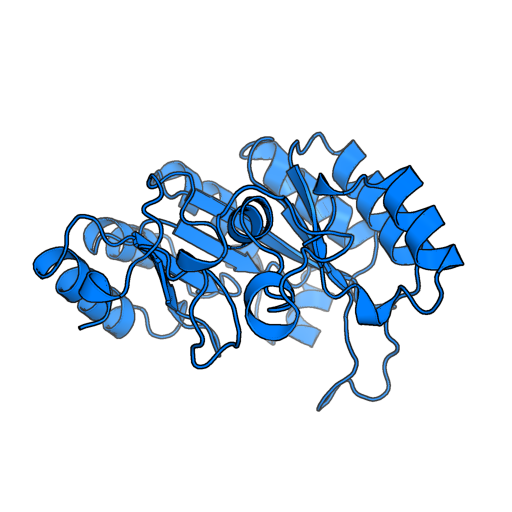M 1353 C C . GLU A 1 172 ? 0.149 -3.022 -15.858 1.00 98.88 172 GLU A C 1
ATOM 1355 O O . GLU A 1 172 ? -1.061 -3.176 -15.695 1.00 98.88 172 GLU A O 1
ATOM 1360 N N . LYS A 1 173 ? 0.985 -4.063 -15.958 1.00 98.88 173 LYS A N 1
ATOM 1361 C CA . LYS A 1 173 ? 0.518 -5.457 -15.880 1.00 98.88 173 LYS A CA 1
ATOM 1362 C C . LYS A 1 173 ? -0.021 -5.792 -14.493 1.00 98.88 173 LYS A C 1
ATOM 1364 O O . LYS A 1 173 ? -1.079 -6.410 -14.398 1.00 98.88 173 LYS A O 1
ATOM 1369 N N . ILE A 1 174 ? 0.664 -5.354 -13.433 1.00 98.88 174 ILE A N 1
ATOM 1370 C CA . ILE A 1 174 ? 0.186 -5.532 -12.054 1.00 98.88 174 ILE A CA 1
ATOM 1371 C C . ILE A 1 174 ? -1.145 -4.792 -11.875 1.00 98.88 174 ILE A C 1
ATOM 1373 O O . ILE A 1 174 ? -2.112 -5.370 -11.391 1.00 98.88 174 ILE A O 1
ATOM 1377 N N . ALA A 1 175 ? -1.232 -3.540 -12.322 1.00 98.88 175 ALA A N 1
ATOM 1378 C CA . ALA A 1 175 ? -2.448 -2.742 -12.219 1.00 98.88 175 ALA A CA 1
ATOM 1379 C C . ALA A 1 175 ? -3.628 -3.344 -12.997 1.00 98.88 175 ALA A C 1
ATOM 1381 O O . ALA A 1 175 ? -4.741 -3.353 -12.480 1.00 98.88 175 ALA A O 1
ATOM 1382 N N . LYS A 1 176 ? -3.399 -3.893 -14.200 1.00 98.88 176 LYS A N 1
ATOM 1383 C CA . LYS A 1 176 ? -4.426 -4.625 -14.964 1.00 98.88 176 LYS A CA 1
ATOM 1384 C C . LYS A 1 176 ? -4.925 -5.847 -14.204 1.00 98.88 176 LYS A C 1
ATOM 1386 O O . LYS A 1 176 ? -6.132 -5.996 -14.065 1.00 98.88 176 LYS A O 1
ATOM 1391 N N . LEU A 1 177 ? -4.014 -6.653 -13.656 1.00 98.81 177 LEU A N 1
ATOM 1392 C CA . LEU A 1 177 ? -4.365 -7.815 -12.839 1.00 98.81 177 LEU A CA 1
ATOM 1393 C C . LEU A 1 177 ? -5.228 -7.416 -11.634 1.00 98.81 177 LEU A C 1
ATOM 1395 O O . LEU A 1 177 ? -6.235 -8.055 -11.351 1.00 98.81 177 LEU A O 1
ATOM 1399 N N . VAL A 1 178 ? -4.878 -6.328 -10.946 1.00 98.81 178 VAL A N 1
ATOM 1400 C CA . VAL A 1 178 ? -5.670 -5.821 -9.814 1.00 98.81 178 VAL A CA 1
ATOM 1401 C C . VAL A 1 178 ? -7.030 -5.285 -10.277 1.00 98.81 178 VAL A C 1
ATOM 1403 O O . VAL A 1 178 ? -8.048 -5.577 -9.657 1.00 98.81 178 VAL A O 1
ATOM 1406 N N . ALA A 1 179 ? -7.074 -4.546 -11.388 1.00 98.75 179 ALA A N 1
ATOM 1407 C CA . ALA A 1 179 ? -8.304 -3.981 -11.944 1.00 98.75 179 ALA A CA 1
ATOM 1408 C C . ALA A 1 179 ? -9.284 -5.043 -12.473 1.00 98.75 179 ALA A C 1
ATOM 1410 O O . ALA A 1 179 ? -10.487 -4.773 -12.539 1.00 98.75 179 ALA A O 1
ATOM 1411 N N . GLU A 1 180 ? -8.780 -6.213 -12.875 1.00 98.62 180 GLU A N 1
ATOM 1412 C CA . GLU A 1 180 ? -9.583 -7.388 -13.228 1.00 98.62 180 GLU A CA 1
ATOM 1413 C C . GLU A 1 180 ? -10.274 -8.001 -12.005 1.00 98.62 180 GLU A C 1
ATOM 1415 O O . GLU A 1 180 ? -11.395 -8.488 -12.138 1.00 98.62 180 GLU A O 1
ATOM 1420 N N . VAL A 1 181 ? -9.647 -7.930 -10.824 1.00 98.62 181 VAL A N 1
ATOM 1421 C CA . VAL A 1 181 ? -10.249 -8.368 -9.555 1.00 98.62 181 VAL A CA 1
ATOM 1422 C C . VAL A 1 181 ? -11.283 -7.352 -9.074 1.00 98.62 181 VAL A C 1
ATOM 1424 O O . VAL A 1 181 ? -12.458 -7.682 -8.941 1.00 98.62 181 VAL A O 1
ATOM 1427 N N . ASP A 1 182 ? -10.869 -6.105 -8.838 1.00 98.50 182 ASP A N 1
ATOM 1428 C CA . ASP A 1 182 ? -11.772 -5.002 -8.504 1.00 98.50 182 ASP A CA 1
ATOM 1429 C C . ASP A 1 182 ? -11.089 -3.651 -8.769 1.00 98.50 182 ASP A C 1
ATOM 1431 O O . ASP A 1 182 ? -10.018 -3.334 -8.250 1.00 98.50 182 ASP A O 1
ATOM 1435 N N . LYS A 1 183 ? -11.754 -2.794 -9.550 1.00 98.56 183 LYS A N 1
ATOM 1436 C CA . LYS A 1 183 ? -11.267 -1.450 -9.894 1.00 98.56 183 LYS A CA 1
ATOM 1437 C C . LYS A 1 183 ? -11.197 -0.499 -8.694 1.00 98.56 183 LYS A C 1
ATOM 1439 O O . LYS A 1 183 ? -10.568 0.555 -8.804 1.00 98.56 183 LYS A O 1
ATOM 1444 N N . ASN A 1 184 ? -11.862 -0.828 -7.589 1.00 98.06 184 ASN A N 1
ATOM 1445 C CA . ASN A 1 184 ? -11.859 -0.032 -6.364 1.00 98.06 184 ASN A CA 1
ATOM 1446 C C . ASN A 1 184 ? -10.683 -0.352 -5.434 1.00 98.06 184 ASN A C 1
ATOM 1448 O O . ASN A 1 184 ? -10.459 0.423 -4.505 1.00 98.06 184 ASN A O 1
ATOM 1452 N N . ILE A 1 185 ? -9.924 -1.430 -5.684 1.00 98.44 185 ILE A N 1
ATOM 1453 C CA . ILE A 1 185 ? -8.712 -1.735 -4.914 1.00 98.44 185 ILE A CA 1
ATOM 1454 C C . ILE A 1 185 ? -7.738 -0.560 -5.067 1.00 98.44 185 ILE A C 1
ATOM 1456 O O . ILE A 1 185 ? -7.341 -0.232 -6.192 1.00 98.44 185 ILE A O 1
ATOM 1460 N N . PRO A 1 186 ? -7.344 0.103 -3.967 1.00 98.25 186 PRO A N 1
ATOM 1461 C CA . PRO A 1 186 ? -6.389 1.189 -4.047 1.00 98.25 186 PRO A CA 1
ATOM 1462 C C . PRO A 1 186 ? -5.000 0.682 -4.437 1.00 98.25 186 PRO A C 1
ATOM 1464 O O . PRO A 1 186 ? -4.567 -0.381 -3.989 1.00 98.25 186 PRO A O 1
ATOM 1467 N N . PHE A 1 187 ? -4.288 1.477 -5.235 1.00 98.69 187 PHE A N 1
ATOM 1468 C CA . PHE A 1 187 ? -2.964 1.130 -5.736 1.00 98.69 187 PHE A CA 1
ATOM 1469 C C . PHE A 1 187 ? -1.937 2.218 -5.422 1.00 98.69 187 PHE A C 1
ATOM 1471 O O . PHE A 1 187 ? -2.100 3.374 -5.812 1.00 98.69 187 PHE A O 1
ATOM 1478 N N . THR A 1 188 ? -0.840 1.864 -4.761 1.00 98.56 188 THR A N 1
ATOM 1479 C CA . THR A 1 188 ? 0.256 2.803 -4.486 1.00 98.56 188 THR A CA 1
ATOM 1480 C C . THR A 1 188 ? 1.471 2.491 -5.350 1.00 98.56 188 THR A C 1
ATOM 1482 O O . THR A 1 188 ? 1.971 1.369 -5.352 1.00 98.56 188 THR A O 1
ATOM 1485 N N . ILE A 1 189 ? 1.995 3.500 -6.048 1.00 98.75 189 ILE A N 1
ATOM 1486 C CA . ILE A 1 189 ? 3.300 3.416 -6.710 1.00 98.75 189 ILE A CA 1
ATOM 1487 C C . ILE A 1 189 ? 4.323 4.088 -5.797 1.00 98.75 189 ILE A C 1
ATOM 1489 O O . ILE A 1 189 ? 4.265 5.299 -5.563 1.00 98.75 189 ILE A O 1
ATOM 1493 N N . LEU A 1 190 ? 5.266 3.311 -5.272 1.00 98.25 190 LEU A N 1
ATOM 1494 C CA . LEU A 1 190 ? 6.338 3.836 -4.429 1.00 98.25 190 LEU A CA 1
ATOM 1495 C C . LEU A 1 190 ? 7.579 4.141 -5.261 1.00 98.25 190 LEU A C 1
ATOM 1497 O O . LEU A 1 190 ? 8.058 3.298 -6.017 1.00 98.25 190 LEU A O 1
ATOM 1501 N N . ALA A 1 191 ? 8.148 5.332 -5.092 1.00 98.44 191 ALA A N 1
ATOM 1502 C CA . ALA A 1 191 ? 9.457 5.613 -5.660 1.00 98.44 191 ALA A CA 1
ATOM 1503 C C . ALA A 1 191 ? 10.546 4.835 -4.909 1.00 98.44 191 ALA A C 1
ATOM 1505 O O . ALA A 1 191 ? 10.659 4.921 -3.680 1.00 98.44 191 ALA A O 1
ATOM 1506 N N . PHE A 1 192 ? 11.356 4.089 -5.657 1.00 98.12 192 PHE A N 1
ATOM 1507 C CA . PHE A 1 192 ? 12.516 3.390 -5.123 1.00 98.12 192 PHE A CA 1
ATOM 1508 C C . PHE A 1 192 ? 13.569 4.363 -4.579 1.00 98.12 192 PHE A C 1
ATOM 1510 O O . PHE A 1 192 ? 13.804 5.433 -5.145 1.00 98.12 192 PHE A O 1
ATOM 1517 N N . PHE A 1 193 ? 14.225 3.963 -3.490 1.00 96.12 193 PHE A N 1
ATOM 1518 C CA . PHE A 1 193 ? 15.389 4.646 -2.942 1.00 96.12 193 PHE A CA 1
ATOM 1519 C C . PHE A 1 193 ? 16.552 3.641 -2.797 1.00 96.12 193 PHE A C 1
ATOM 1521 O O . PHE A 1 193 ? 16.391 2.621 -2.122 1.00 96.12 193 PHE A O 1
ATOM 1528 N N . PRO A 1 194 ? 17.714 3.891 -3.431 1.00 95.81 194 PRO A N 1
ATOM 1529 C CA . PRO A 1 194 ? 18.854 2.975 -3.427 1.00 95.81 194 PRO A CA 1
ATOM 1530 C C . PRO A 1 194 ? 19.426 2.749 -2.028 1.00 95.81 194 PRO A C 1
ATOM 1532 O O . PRO A 1 194 ? 19.914 3.679 -1.390 1.00 95.81 194 PRO A O 1
ATOM 1535 N N . MET A 1 195 ? 19.404 1.500 -1.558 1.00 94.75 195 MET A N 1
ATOM 1536 C CA . MET A 1 195 ? 19.965 1.096 -0.265 1.00 94.75 195 MET A CA 1
ATOM 1537 C C . MET A 1 195 ? 20.531 -0.324 -0.313 1.00 94.75 195 MET A C 1
ATOM 1539 O O . MET A 1 195 ? 20.215 -1.125 -1.195 1.00 94.75 195 MET A O 1
ATOM 1543 N N . TYR A 1 196 ? 21.348 -0.654 0.692 1.00 94.25 196 TYR A N 1
ATOM 1544 C CA . TYR A 1 196 ? 21.900 -1.993 0.906 1.00 94.25 196 TYR A CA 1
ATOM 1545 C C . TYR A 1 196 ? 22.565 -2.560 -0.367 1.00 94.25 196 TYR A C 1
ATOM 1547 O O . TYR A 1 196 ? 23.503 -1.959 -0.888 1.00 94.25 196 TYR A O 1
ATOM 1555 N N . LYS A 1 197 ? 22.102 -3.710 -0.871 1.00 94.25 197 LYS A N 1
ATOM 1556 C CA . LYS A 1 197 ? 22.639 -4.388 -2.062 1.00 94.25 197 LYS A CA 1
ATOM 1557 C C . LYS A 1 197 ? 22.250 -3.730 -3.390 1.00 94.25 197 LYS A C 1
ATOM 1559 O O . LYS A 1 197 ? 22.819 -4.099 -4.406 1.00 94.25 197 LYS A O 1
ATOM 1564 N N . MET A 1 198 ? 21.321 -2.774 -3.386 1.00 94.88 198 MET A N 1
ATOM 1565 C CA . MET A 1 198 ? 20.882 -2.035 -4.578 1.00 94.88 198 MET A CA 1
ATOM 1566 C C . MET A 1 198 ? 21.300 -0.557 -4.519 1.00 94.88 198 MET A C 1
ATOM 1568 O O . MET A 1 198 ? 20.660 0.297 -5.118 1.00 94.88 198 MET A O 1
ATOM 1572 N N . LYS A 1 199 ? 22.359 -0.232 -3.767 1.00 96.12 199 LYS A N 1
ATOM 1573 C CA . LYS A 1 199 ? 22.857 1.146 -3.594 1.00 96.12 199 LYS A CA 1
ATOM 157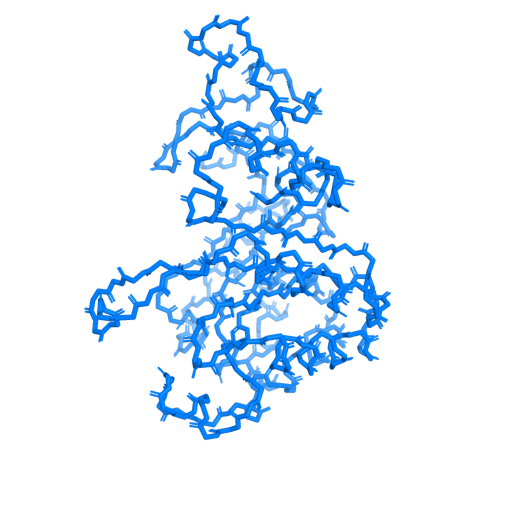4 C C . LYS A 1 199 ? 23.400 1.789 -4.879 1.00 96.12 199 LYS A C 1
ATOM 1576 O O . LYS A 1 199 ? 23.484 3.008 -4.939 1.00 96.12 199 LYS A O 1
ATOM 1581 N N . ASP A 1 200 ? 23.803 0.970 -5.851 1.00 95.38 200 ASP A N 1
ATOM 1582 C CA . ASP A 1 200 ? 24.390 1.425 -7.118 1.00 95.38 200 ASP A CA 1
ATOM 1583 C C . ASP A 1 200 ? 23.311 1.699 -8.186 1.00 95.38 200 ASP A C 1
ATOM 1585 O O . ASP A 1 200 ? 23.610 2.200 -9.268 1.00 95.38 200 ASP A O 1
ATOM 1589 N N . GLU A 1 201 ? 22.047 1.397 -7.873 1.00 95.88 201 GLU A N 1
ATOM 1590 C CA . GLU A 1 201 ? 20.891 1.788 -8.676 1.00 95.88 201 GLU A CA 1
ATOM 1591 C C . GLU A 1 201 ? 20.523 3.258 -8.424 1.00 95.88 201 GLU A C 1
ATOM 1593 O O . GLU A 1 201 ? 20.975 3.878 -7.461 1.00 95.88 201 GLU A O 1
ATOM 1598 N N . ARG A 1 202 ? 19.661 3.835 -9.269 1.00 96.69 202 ARG A N 1
ATOM 1599 C CA . ARG A 1 202 ? 19.156 5.208 -9.090 1.00 96.69 202 ARG A CA 1
ATOM 1600 C C . ARG A 1 202 ? 17.700 5.232 -8.631 1.00 96.69 202 ARG A C 1
ATOM 1602 O O . ARG A 1 202 ? 16.917 4.355 -8.987 1.00 96.69 202 ARG A O 1
ATOM 1609 N N . SER A 1 203 ? 17.312 6.290 -7.920 1.00 97.62 203 SER A N 1
ATOM 1610 C CA . SER A 1 203 ? 15.897 6.625 -7.717 1.00 97.62 203 SER A CA 1
ATOM 1611 C C . SER A 1 203 ? 15.239 7.039 -9.048 1.00 97.62 203 SER A C 1
ATOM 1613 O O . SER A 1 203 ? 15.929 7.537 -9.953 1.00 97.62 203 SER A O 1
ATOM 1615 N N . PRO A 1 204 ? 13.913 6.870 -9.195 1.00 98.25 204 PRO A N 1
ATOM 1616 C CA . PRO A 1 204 ? 13.192 7.411 -10.338 1.00 98.25 204 PRO A CA 1
ATOM 1617 C C . PRO A 1 204 ? 13.121 8.940 -10.297 1.00 98.25 204 PRO A C 1
ATOM 1619 O O . PRO A 1 204 ? 13.177 9.560 -9.233 1.00 98.25 204 PRO A O 1
ATOM 1622 N N . ASN A 1 205 ? 12.974 9.551 -11.468 1.00 98.12 205 ASN A N 1
ATOM 1623 C CA . ASN A 1 205 ? 12.714 10.981 -11.610 1.00 98.12 205 ASN A CA 1
ATOM 1624 C C . ASN A 1 205 ? 11.206 11.282 -11.691 1.00 98.12 205 ASN A C 1
ATOM 1626 O O . ASN A 1 205 ? 10.376 10.383 -11.833 1.00 98.12 205 ASN A O 1
ATOM 1630 N N . LEU A 1 206 ? 10.844 12.567 -11.614 1.00 98.50 206 LEU A N 1
ATOM 1631 C CA . LEU A 1 206 ? 9.447 13.009 -11.646 1.00 98.50 206 LEU A CA 1
ATOM 1632 C C . LEU A 1 206 ? 8.688 12.502 -12.879 1.00 98.50 206 LEU A C 1
ATOM 1634 O O . LEU A 1 206 ? 7.578 11.995 -12.748 1.00 98.50 206 LEU A O 1
ATOM 1638 N N . MET A 1 207 ? 9.279 12.608 -14.070 1.00 98.38 207 MET A N 1
ATOM 1639 C CA . MET A 1 207 ? 8.603 12.235 -15.315 1.00 98.38 207 MET A CA 1
ATOM 1640 C C . MET A 1 207 ? 8.327 10.732 -15.395 1.00 98.38 207 MET A C 1
ATOM 1642 O O . MET A 1 207 ? 7.276 10.333 -15.893 1.00 98.38 207 MET A O 1
ATOM 1646 N N . GLU A 1 208 ? 9.228 9.905 -14.866 1.00 98.62 208 GLU A N 1
ATOM 1647 C CA . GLU A 1 208 ? 9.029 8.457 -14.747 1.00 98.62 208 GLU A CA 1
ATOM 1648 C C . GLU A 1 208 ? 7.837 8.131 -13.844 1.00 98.62 208 GLU A C 1
ATOM 1650 O O . GLU A 1 208 ? 6.939 7.389 -14.248 1.00 98.62 208 GLU A O 1
ATOM 1655 N N . MET A 1 209 ? 7.772 8.757 -12.666 1.00 98.69 209 MET A N 1
ATOM 1656 C CA . MET A 1 209 ? 6.675 8.551 -11.717 1.00 98.69 209 MET A CA 1
ATOM 1657 C C . MET A 1 209 ? 5.329 9.042 -12.269 1.00 98.69 209 MET A C 1
ATOM 1659 O O . MET A 1 209 ? 4.316 8.361 -12.117 1.00 98.69 209 MET A O 1
ATOM 1663 N N . LEU A 1 210 ? 5.302 10.186 -12.963 1.00 98.62 210 LEU A N 1
ATOM 1664 C CA . LEU A 1 210 ? 4.084 10.712 -13.594 1.00 98.62 210 LEU A CA 1
ATOM 1665 C C . LEU A 1 210 ? 3.602 9.840 -14.760 1.00 98.62 210 LEU A C 1
ATOM 1667 O O . LEU A 1 210 ? 2.393 9.632 -14.922 1.00 98.62 210 LEU A O 1
ATOM 1671 N N . LYS A 1 211 ? 4.531 9.298 -15.557 1.00 98.75 211 LYS A N 1
ATOM 1672 C CA . LYS A 1 211 ? 4.211 8.340 -16.623 1.00 98.75 211 LYS A CA 1
ATOM 1673 C C . LYS A 1 211 ? 3.636 7.051 -16.035 1.00 98.75 211 LYS A C 1
ATOM 1675 O O . LYS A 1 211 ? 2.616 6.566 -16.528 1.00 98.75 211 LYS A O 1
ATOM 1680 N N . ALA A 1 212 ? 4.243 6.531 -14.969 1.00 98.75 212 ALA A N 1
ATOM 1681 C CA . ALA A 1 212 ? 3.751 5.356 -14.258 1.00 98.75 212 ALA A CA 1
ATOM 1682 C C . ALA A 1 212 ? 2.339 5.586 -13.698 1.00 98.75 212 ALA A C 1
ATOM 1684 O O . ALA A 1 212 ? 1.439 4.804 -13.993 1.00 98.75 212 ALA A O 1
ATOM 1685 N N . TYR A 1 213 ? 2.115 6.701 -12.993 1.00 98.69 213 TYR A N 1
ATOM 1686 C CA . TYR A 1 213 ? 0.796 7.085 -12.476 1.00 98.69 213 TYR A CA 1
ATOM 1687 C C . TYR A 1 213 ? -0.266 7.115 -13.577 1.00 98.69 213 TYR A C 1
ATOM 1689 O O . TYR A 1 213 ? -1.318 6.493 -13.447 1.00 98.69 213 TYR A O 1
ATOM 1697 N N . SER A 1 214 ? 0.018 7.808 -14.682 1.00 98.50 214 SER A N 1
ATOM 1698 C CA . SER A 1 214 ? -0.935 7.966 -15.786 1.00 98.50 214 SER A CA 1
ATOM 1699 C C . SER A 1 214 ? -1.263 6.627 -16.452 1.00 98.50 214 SER A C 1
ATOM 1701 O O . SER A 1 214 ? -2.418 6.374 -16.790 1.00 98.50 214 SER A O 1
ATOM 1703 N N . THR A 1 215 ? -0.266 5.750 -16.592 1.00 98.75 215 THR A N 1
ATOM 1704 C CA . THR A 1 215 ? -0.438 4.417 -17.186 1.00 98.75 215 THR A CA 1
ATOM 1705 C C . THR A 1 215 ? -1.252 3.503 -16.273 1.00 98.75 215 THR A C 1
ATOM 1707 O O . THR A 1 215 ? -2.217 2.889 -16.721 1.00 98.75 215 THR A O 1
ATOM 1710 N N . VAL A 1 216 ? -0.940 3.472 -14.974 1.00 98.69 216 VAL A N 1
ATOM 1711 C CA . VAL A 1 216 ? -1.721 2.725 -13.975 1.00 98.69 216 VAL A CA 1
ATOM 1712 C C . VAL A 1 216 ? -3.159 3.248 -13.921 1.00 98.69 216 VAL A C 1
ATOM 1714 O O . VAL A 1 216 ? -4.098 2.456 -13.935 1.00 98.69 216 VAL A O 1
ATOM 1717 N N . LYS A 1 217 ? -3.368 4.568 -13.979 1.00 98.25 217 LYS A N 1
ATOM 1718 C CA . LYS A 1 217 ? -4.706 5.185 -14.033 1.00 98.25 217 LYS A CA 1
ATOM 1719 C C . LYS A 1 217 ? -5.500 4.784 -15.269 1.00 98.25 217 LYS A C 1
ATOM 1721 O O . LYS A 1 217 ? -6.703 4.547 -15.169 1.00 98.25 217 LYS A O 1
ATOM 1726 N N . ALA A 1 218 ? -4.838 4.634 -16.414 1.00 98.56 218 ALA A N 1
ATOM 1727 C CA . ALA A 1 218 ? -5.475 4.195 -17.651 1.00 98.56 218 ALA A CA 1
ATOM 1728 C C . ALA A 1 218 ? -6.000 2.745 -17.598 1.00 98.56 218 ALA A C 1
ATOM 1730 O O . ALA A 1 218 ? -6.879 2.399 -18.385 1.00 98.56 218 ALA A O 1
ATOM 1731 N N . THR A 1 219 ? -5.543 1.912 -16.652 1.00 98.69 219 THR A N 1
ATOM 1732 C CA . THR A 1 219 ? -6.087 0.551 -16.445 1.00 98.69 219 THR A CA 1
ATOM 1733 C C . THR A 1 219 ? -7.507 0.546 -15.863 1.00 98.69 219 THR A C 1
ATOM 1735 O O . THR A 1 219 ? -8.215 -0.457 -15.938 1.00 98.69 219 THR A O 1
ATOM 1738 N N . GLY A 1 220 ? -7.963 1.685 -15.326 1.00 98.44 220 GLY A N 1
ATOM 1739 C CA . GLY A 1 220 ? -9.317 1.874 -14.808 1.00 98.44 220 GLY A CA 1
ATOM 1740 C C . GLY A 1 220 ? -9.449 1.809 -13.286 1.00 98.44 220 GLY A C 1
ATOM 1741 O O . GLY A 1 220 ? -10.566 2.024 -12.797 1.00 98.44 220 GLY A O 1
ATOM 1742 N N . LEU A 1 221 ? -8.348 1.566 -12.560 1.00 98.50 221 LEU A N 1
ATOM 1743 C CA . LEU A 1 221 ? -8.277 1.695 -11.101 1.00 98.50 221 LEU A CA 1
ATOM 1744 C C . LEU A 1 221 ? -8.713 3.096 -10.650 1.00 98.50 221 LEU A C 1
ATOM 1746 O O . LEU A 1 221 ? -8.405 4.100 -11.298 1.00 98.50 221 LEU A O 1
ATOM 1750 N N . LYS A 1 222 ? -9.461 3.161 -9.545 1.00 97.38 222 LYS A N 1
ATOM 1751 C CA . LYS A 1 222 ? -10.090 4.407 -9.072 1.00 97.38 222 LYS A CA 1
ATOM 1752 C C . LYS A 1 222 ? -9.206 5.230 -8.148 1.00 97.38 222 LYS A C 1
ATOM 1754 O O . LYS A 1 222 ? -9.214 6.454 -8.250 1.00 97.38 222 LYS A O 1
ATOM 1759 N N . THR A 1 223 ? -8.433 4.566 -7.296 1.00 97.50 223 THR A N 1
ATOM 1760 C CA . THR A 1 223 ? -7.617 5.217 -6.268 1.00 97.50 223 THR A CA 1
ATOM 1761 C C . THR A 1 223 ? -6.162 4.859 -6.490 1.00 97.50 223 THR A C 1
ATOM 1763 O O . THR A 1 223 ? -5.780 3.701 -6.342 1.00 97.50 223 THR A O 1
ATOM 1766 N N . ILE A 1 224 ? -5.353 5.852 -6.860 1.00 98.00 224 ILE A N 1
ATOM 1767 C CA . ILE A 1 224 ? -3.923 5.670 -7.111 1.00 98.00 224 ILE A CA 1
ATOM 1768 C C . ILE A 1 224 ? -3.159 6.755 -6.371 1.00 98.00 224 ILE A C 1
ATOM 1770 O O . ILE A 1 224 ? -3.494 7.932 -6.523 1.00 98.00 224 ILE A O 1
ATOM 1774 N N . LYS A 1 225 ? -2.133 6.372 -5.608 1.00 97.81 225 LYS A N 1
ATOM 1775 C CA . LYS A 1 225 ? -1.253 7.320 -4.916 1.00 97.81 225 LYS A CA 1
ATOM 1776 C C . LYS A 1 225 ? 0.212 7.112 -5.283 1.00 97.81 225 LYS A C 1
ATOM 1778 O O . LYS A 1 225 ? 0.650 5.993 -5.550 1.00 97.81 225 LYS A O 1
ATOM 1783 N N . LEU A 1 226 ? 0.967 8.206 -5.296 1.00 97.94 226 LEU A N 1
ATOM 1784 C CA . LEU A 1 226 ? 2.421 8.205 -5.394 1.00 97.94 226 LEU A CA 1
ATOM 1785 C C . LEU A 1 226 ? 3.018 8.424 -4.006 1.00 97.94 226 LEU A C 1
ATOM 1787 O O . LEU A 1 226 ? 2.750 9.447 -3.379 1.00 97.94 226 LEU A O 1
ATOM 1791 N N . GLY A 1 227 ? 3.837 7.481 -3.547 1.00 95.88 227 GLY A N 1
ATOM 1792 C CA . GLY A 1 227 ? 4.551 7.587 -2.273 1.00 95.88 227 GLY A CA 1
ATOM 1793 C C . GLY A 1 227 ? 6.049 7.827 -2.453 1.00 95.88 227 GLY A C 1
ATOM 1794 O O . GLY A 1 227 ? 6.590 7.747 -3.559 1.00 95.88 227 GLY A O 1
ATOM 1795 N N . ASN A 1 228 ? 6.739 8.108 -1.345 1.00 95.38 228 ASN A N 1
ATOM 1796 C CA . ASN A 1 228 ? 8.166 8.457 -1.315 1.00 95.38 228 ASN A CA 1
ATOM 1797 C C . ASN A 1 228 ? 8.513 9.700 -2.159 1.00 95.38 228 ASN A C 1
ATOM 1799 O O . ASN A 1 228 ? 9.550 9.738 -2.822 1.00 95.38 228 ASN A O 1
ATOM 1803 N N . MET A 1 229 ? 7.675 10.745 -2.112 1.00 94.38 229 MET A N 1
ATOM 1804 C CA . MET A 1 229 ? 7.853 11.977 -2.903 1.00 94.38 229 MET A CA 1
ATOM 1805 C C . MET A 1 229 ? 9.265 12.565 -2.854 1.00 94.38 229 MET A C 1
ATOM 1807 O O . MET A 1 229 ? 9.787 12.985 -3.883 1.00 94.38 229 MET A O 1
ATOM 1811 N N . GLY A 1 230 ? 9.920 12.543 -1.687 1.00 94.50 230 GLY A N 1
ATOM 1812 C CA . GLY A 1 230 ? 11.282 13.067 -1.524 1.00 94.50 230 GLY A CA 1
ATOM 1813 C C . GLY A 1 230 ? 12.327 12.412 -2.439 1.00 94.50 230 GLY A C 1
ATOM 1814 O O . GLY A 1 230 ? 13.412 12.962 -2.632 1.00 94.50 230 GLY A O 1
ATOM 1815 N N . GLN A 1 231 ? 12.017 11.262 -3.047 1.00 97.06 231 GLN A N 1
ATOM 1816 C CA . GLN A 1 231 ? 12.892 10.586 -4.001 1.00 97.06 231 GLN A CA 1
ATOM 1817 C C . GLN A 1 231 ? 12.873 11.218 -5.394 1.00 97.06 231 GLN A C 1
ATOM 1819 O O . GLN A 1 231 ? 13.932 11.281 -6.015 1.00 97.06 231 GLN A O 1
ATOM 1824 N N . PHE A 1 232 ? 11.738 11.761 -5.841 1.00 97.44 232 PHE A N 1
ATOM 1825 C CA . PHE A 1 232 ? 11.554 12.243 -7.218 1.00 97.44 232 PHE A CA 1
ATOM 1826 C C . PHE A 1 232 ? 11.097 13.707 -7.330 1.00 97.44 232 PHE A C 1
ATOM 1828 O O . PHE A 1 232 ? 11.152 14.271 -8.418 1.00 97.44 232 PHE A O 1
ATOM 1835 N N . VAL A 1 233 ? 10.695 14.338 -6.224 1.00 97.12 233 VAL A N 1
ATOM 1836 C CA . VAL A 1 233 ? 10.386 15.771 -6.123 1.00 97.12 233 VAL A CA 1
ATOM 1837 C C . VAL A 1 233 ? 11.560 16.467 -5.442 1.00 97.12 233 VAL A C 1
ATOM 1839 O O . VAL A 1 233 ? 11.832 16.205 -4.270 1.00 97.12 233 VAL A O 1
ATOM 1842 N N . LYS A 1 234 ? 12.286 17.328 -6.163 1.00 96.31 234 LYS A N 1
ATOM 1843 C CA . LYS A 1 234 ? 13.495 18.004 -5.649 1.00 96.31 234 LYS A CA 1
ATOM 1844 C C . LYS A 1 234 ? 13.327 19.511 -5.517 1.00 96.31 234 LYS A C 1
ATOM 1846 O O . LYS A 1 234 ? 14.063 20.144 -4.765 1.00 96.31 234 LYS A O 1
ATOM 1851 N N . THR A 1 235 ? 12.364 20.085 -6.228 1.00 96.75 235 THR A N 1
ATOM 1852 C CA . THR A 1 235 ? 12.113 21.526 -6.261 1.00 96.75 235 THR A CA 1
ATOM 1853 C C . THR A 1 235 ? 10.632 21.851 -6.059 1.00 96.75 235 THR A C 1
ATOM 1855 O O . THR A 1 235 ? 9.755 21.006 -6.237 1.00 96.75 235 THR A O 1
ATOM 1858 N N . ASN A 1 236 ? 10.325 23.113 -5.745 1.00 95.38 236 ASN A N 1
ATOM 1859 C CA . ASN A 1 236 ? 8.937 23.594 -5.722 1.00 95.38 236 ASN A CA 1
ATOM 1860 C C . ASN A 1 236 ? 8.273 23.510 -7.106 1.00 95.38 236 ASN A C 1
ATOM 1862 O O . ASN A 1 236 ? 7.062 23.336 -7.200 1.00 95.38 236 ASN A O 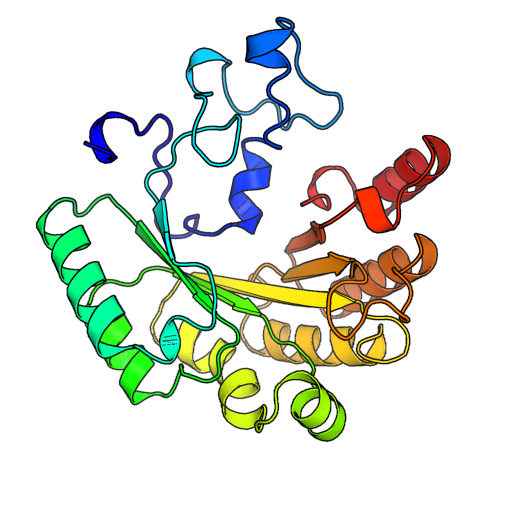1
ATOM 1866 N N . GLN A 1 237 ? 9.059 23.615 -8.183 1.00 97.06 237 GLN A N 1
ATOM 1867 C CA . GLN A 1 237 ? 8.555 23.427 -9.539 1.00 97.06 237 GLN A CA 1
ATOM 1868 C C . GLN A 1 237 ? 8.106 21.979 -9.758 1.00 97.06 237 GLN A C 1
ATOM 1870 O O . GLN A 1 237 ? 7.009 21.769 -10.269 1.00 97.06 237 GLN A O 1
ATOM 1875 N N . ASP A 1 238 ? 8.895 20.999 -9.308 1.00 97.56 238 ASP A N 1
ATOM 1876 C CA . ASP A 1 238 ? 8.517 19.581 -9.368 1.00 97.56 238 ASP A CA 1
ATOM 1877 C C . ASP A 1 238 ? 7.218 19.320 -8.605 1.00 97.56 238 ASP A C 1
ATOM 1879 O O . ASP A 1 238 ? 6.337 18.626 -9.107 1.00 97.56 238 ASP A O 1
ATOM 1883 N N . LEU A 1 239 ? 7.077 19.911 -7.413 1.00 96.19 239 LEU A N 1
ATOM 1884 C CA . LEU A 1 239 ? 5.870 19.778 -6.599 1.00 96.19 239 LEU A CA 1
ATOM 1885 C C . LEU A 1 239 ? 4.643 20.356 -7.315 1.00 96.19 239 LEU A C 1
ATOM 1887 O O . LEU A 1 239 ? 3.596 19.716 -7.352 1.00 96.19 239 LEU A O 1
ATOM 1891 N N . ASN A 1 240 ? 4.769 21.538 -7.921 1.00 96.81 240 ASN A N 1
ATOM 1892 C CA . ASN A 1 240 ? 3.678 22.151 -8.679 1.00 96.81 240 ASN A CA 1
ATOM 1893 C C . ASN A 1 240 ? 3.276 21.297 -9.888 1.00 96.81 240 ASN A C 1
ATOM 1895 O O . ASN A 1 240 ? 2.084 21.104 -10.133 1.00 96.81 240 ASN A O 1
ATOM 1899 N N . ILE A 1 241 ? 4.257 20.752 -10.616 1.00 97.94 241 ILE A N 1
ATOM 1900 C CA . ILE A 1 241 ? 4.004 19.848 -11.742 1.00 97.94 241 ILE A CA 1
ATOM 1901 C C . ILE A 1 241 ? 3.283 18.593 -11.240 1.00 97.94 241 ILE A C 1
ATOM 1903 O O . ILE A 1 241 ? 2.222 18.255 -11.762 1.00 97.94 241 ILE A O 1
ATOM 1907 N N . LEU A 1 242 ? 3.800 17.948 -10.192 1.00 97.50 242 LEU A N 1
ATOM 1908 C CA . LEU A 1 242 ? 3.193 16.767 -9.583 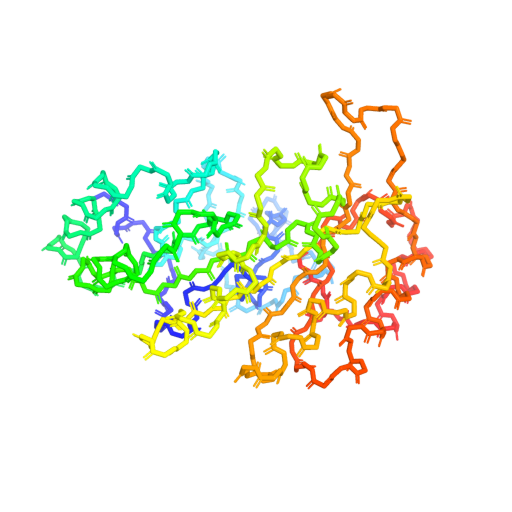1.00 97.50 242 LEU A CA 1
ATOM 1909 C C . LEU A 1 242 ? 1.720 17.008 -9.233 1.00 97.50 242 LEU A C 1
ATOM 1911 O O . LEU A 1 242 ? 0.849 16.289 -9.720 1.00 97.50 242 LEU A O 1
ATOM 1915 N N . LEU A 1 243 ? 1.439 18.053 -8.452 1.00 96.50 243 LEU A N 1
ATOM 1916 C CA . LEU A 1 243 ? 0.086 18.377 -7.999 1.00 96.50 243 LEU A CA 1
ATOM 1917 C C . LEU A 1 243 ? -0.865 18.709 -9.153 1.00 96.50 243 LEU A C 1
ATOM 1919 O O . LEU A 1 243 ? -2.043 18.374 -9.074 1.00 96.50 243 LEU A O 1
ATOM 1923 N N . SER A 1 244 ? -0.373 19.321 -10.235 1.00 96.94 244 SER A N 1
ATOM 1924 C CA . SER A 1 244 ? -1.203 19.605 -11.414 1.00 96.94 244 SER A CA 1
ATOM 1925 C C . SER A 1 244 ? -1.619 18.354 -12.196 1.00 96.94 244 SER A C 1
ATOM 1927 O O . SER A 1 244 ? -2.614 18.395 -12.916 1.00 96.94 244 SER A O 1
ATOM 1929 N N . VAL A 1 245 ? -0.882 17.246 -12.050 1.00 96.38 245 VAL A N 1
ATOM 1930 C CA . VAL A 1 245 ? -1.161 15.980 -12.745 1.00 96.38 245 VAL A CA 1
ATOM 1931 C C . VAL A 1 245 ? -1.935 15.002 -11.862 1.00 96.38 245 VAL A C 1
ATOM 1933 O O . VAL A 1 245 ? -2.890 14.382 -12.332 1.00 96.38 245 VAL A O 1
ATOM 1936 N N . VAL A 1 246 ? -1.526 14.835 -10.599 1.00 95.69 246 VAL A N 1
ATOM 1937 C CA . VAL A 1 246 ? -2.071 13.783 -9.717 1.00 95.69 246 VAL A CA 1
ATOM 1938 C C . VAL A 1 246 ? -3.051 14.299 -8.662 1.00 95.69 246 VAL A C 1
ATOM 1940 O O . VAL A 1 246 ? -3.711 13.487 -8.018 1.00 95.69 246 VAL A O 1
ATOM 1943 N N . GLY A 1 247 ? -3.166 15.620 -8.491 1.00 94.62 247 GLY A N 1
ATOM 1944 C CA . GLY A 1 247 ? -3.940 16.226 -7.406 1.00 94.62 247 GLY A CA 1
ATOM 1945 C C . GLY A 1 247 ? -3.268 16.068 -6.037 1.00 94.62 247 GLY A C 1
ATOM 1946 O O . GLY A 1 247 ? -2.185 15.495 -5.919 1.00 94.62 247 GLY A O 1
ATOM 1947 N N . LYS A 1 248 ? -3.900 16.585 -4.976 1.00 91.50 248 LYS A N 1
ATOM 1948 C CA . LYS A 1 248 ? -3.414 16.370 -3.595 1.00 91.50 248 LYS A CA 1
ATOM 1949 C C . LYS A 1 248 ? -3.765 14.964 -3.107 1.00 91.50 248 LYS A C 1
ATOM 1951 O O . LYS A 1 248 ? -3.000 14.343 -2.385 1.00 91.50 248 LYS A O 1
ATOM 1956 N N . GLU A 1 249 ? -4.907 14.452 -3.542 1.00 90.31 249 GLU A N 1
ATOM 1957 C CA . GLU A 1 249 ? -5.425 13.120 -3.248 1.00 90.31 249 GLU A CA 1
ATOM 1958 C C . GLU A 1 249 ? -4.574 11.989 -3.843 1.00 90.31 249 GLU A C 1
ATOM 1960 O O . GLU A 1 249 ? -4.587 10.877 -3.321 1.00 90.31 249 GLU A O 1
ATOM 1965 N N . GLY A 1 250 ? -3.808 12.275 -4.902 1.00 92.75 250 GLY A N 1
ATOM 1966 C CA . GLY A 1 250 ? -2.846 11.347 -5.498 1.00 92.75 250 GLY A CA 1
ATOM 1967 C C . GLY A 1 250 ? -1.521 11.246 -4.739 1.00 92.75 250 GLY A C 1
ATOM 1968 O O . GLY A 1 250 ? -0.618 10.553 -5.206 1.00 92.75 250 GLY A O 1
ATOM 1969 N N . ILE A 1 251 ? -1.378 11.930 -3.601 1.00 91.44 251 ILE A N 1
ATOM 1970 C CA . ILE A 1 251 ? -0.168 11.920 -2.776 1.00 91.44 251 ILE A CA 1
ATOM 1971 C C . ILE A 1 251 ? -0.343 10.974 -1.586 1.00 91.44 251 ILE A C 1
ATOM 1973 O O . ILE A 1 251 ? -1.289 11.114 -0.808 1.00 91.44 251 ILE A O 1
ATOM 1977 N N . GLY A 1 252 ? 0.575 10.010 -1.474 1.00 81.69 252 GLY A N 1
ATOM 1978 C CA . GLY A 1 252 ? 0.702 9.085 -0.343 1.00 81.69 252 GLY A CA 1
ATOM 1979 C C . GLY A 1 252 ? 1.564 9.645 0.777 1.00 81.69 252 GLY A C 1
ATOM 1980 O O . GLY A 1 252 ? 2.563 10.337 0.471 1.00 81.69 252 GLY A O 1
#

Secondary structure (DSSP, 8-state):
-HHHH--B---GGG-SSTTGGGT-----HHHHTSS--TT----S-GGGEEEETTEEEE-BSEEEE-SS-GGGGHHHHHHHHHHHHHH-TT-EEEEEE-STT--HHHHHHHHHTT--EEEEE---SSHHHHHHHHSS-SHHHHHHHHHHHHTT-EEEEEEEEBTTTB-HHHHHHHHHHHHHH-TTS-EEEEEP---GGGTTS-PPPHHHHHHHHHHHHHTT-S-EEEE-GGGT--SHHHHHHHHHHHTTTTB-